Protein 6OJJ (pdb70)

Structure (mmCIF, N/CA/C/O backbone):
data_6OJJ
#
_entry.id   6OJJ
#
_cell.length_a   92.078
_cell.length_b   44.557
_cell.length_c   66.200
_cell.angle_alpha   90.00
_cell.angle_beta   102.98
_cell.angle_gamma   90.00
#
_symmetry.space_group_name_H-M   'C 1 2 1'
#
loop_
_entity.id
_entity.type
_entity.pdbx_description
1 polymer 'Autophagy-related protein 3,Autophagy-related protein 3'
2 non-polymer GLYCEROL
3 water water
#
loop_
_atom_site.group_PDB
_atom_site.id
_atom_site.type_symbo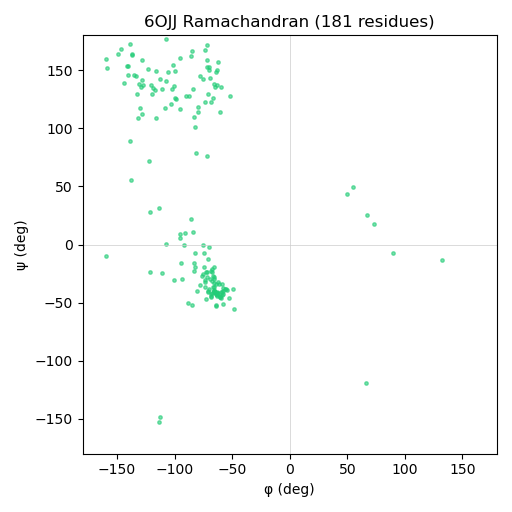l
_atom_site.label_atom_id
_atom_site.label_alt_id
_atom_site.label_comp_id
_atom_site.label_asym_id
_atom_site.label_entity_id
_atom_site.label_seq_id
_atom_site.pdbx_PDB_ins_code
_atom_site.Cartn_x
_atom_site.Cartn_y
_atom_site.Cartn_z
_atom_site.occupancy
_atom_site.B_iso_or_equiv
_atom_site.auth_seq_id
_atom_site.auth_comp_id
_atom_site.auth_asym_id
_atom_site.auth_atom_id
_atom_site.pdbx_PDB_model_num
ATOM 1 N N . LYS A 1 3 ? 100.792 8.521 79.852 1.00 86.97 19 LYS A N 1
ATOM 2 C CA . LYS A 1 3 ? 100.503 8.754 81.262 1.00 89.15 19 LYS A CA 1
ATOM 3 C C . LYS A 1 3 ? 100.300 7.430 81.989 1.00 83.20 19 LYS A C 1
ATOM 4 O O . LYS A 1 3 ? 101.035 7.105 82.922 1.00 84.60 19 LYS A O 1
ATOM 10 N N . SER A 1 4 ? 99.302 6.667 81.554 1.00 71.67 20 SER A N 1
ATOM 11 C CA . SER A 1 4 ? 99.042 5.349 82.121 1.00 71.48 20 SER A CA 1
ATOM 12 C C . SER A 1 4 ? 100.028 4.320 81.575 1.00 66.72 20 SER A C 1
ATOM 13 O O . SER A 1 4 ? 100.426 4.385 80.413 1.00 65.89 20 SER A O 1
ATOM 16 N N . THR A 1 5 ? 100.416 3.371 82.418 1.00 67.27 21 THR A N 1
ATOM 17 C CA . THR A 1 5 ? 101.376 2.345 82.030 1.00 59.38 21 THR A CA 1
ATOM 18 C C . THR A 1 5 ? 100.722 0.968 81.989 1.00 54.92 21 THR A C 1
ATOM 19 O O . THR A 1 5 ? 101.374 -0.044 82.244 1.00 55.86 21 THR A O 1
ATOM 23 N N . PHE A 1 6 ? 99.433 0.933 81.664 1.00 51.54 22 PHE A N 1
ATOM 24 C CA . PHE A 1 6 ? 98.663 -0.303 81.757 1.00 50.73 22 PHE A CA 1
ATOM 25 C C . PHE A 1 6 ? 99.003 -1.293 80.643 1.00 51.15 22 PHE A C 1
ATOM 26 O O . PHE A 1 6 ? 98.924 -2.505 80.841 1.00 46.59 22 PHE A O 1
ATOM 34 N N . LEU A 1 7 ? 99.387 -0.786 79.477 1.00 54.25 23 LEU A N 1
ATOM 35 C CA . LEU A 1 7 ? 99.822 -1.656 78.389 1.00 53.39 23 LEU A CA 1
ATOM 36 C C . LEU A 1 7 ? 101.211 -2.202 78.693 1.00 48.43 23 LEU A C 1
ATOM 37 O O . LEU A 1 7 ? 101.632 -3.218 78.139 1.00 52.41 23 LEU A O 1
ATOM 42 N N . THR A 1 8 ? 101.907 -1.518 79.593 1.00 49.66 24 THR A N 1
ATOM 43 C CA . THR A 1 8 ? 103.271 -1.867 79.963 1.00 50.42 24 THR A CA 1
ATOM 44 C C . THR A 1 8 ? 103.300 -2.784 81.186 1.00 51.60 24 THR A C 1
ATOM 45 O O . THR A 1 8 ? 104.206 -3.603 81.339 1.00 49.35 24 THR A O 1
ATOM 49 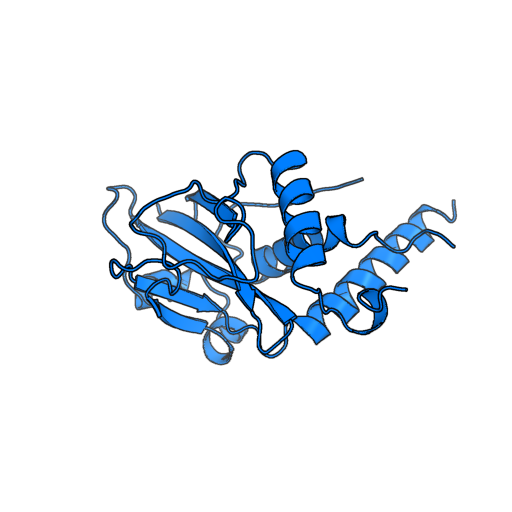N N . THR A 1 9 ? 102.302 -2.651 82.052 1.00 50.45 25 THR A N 1
ATOM 50 C CA . THR A 1 9 ? 102.286 -3.398 83.304 1.00 43.32 25 THR A CA 1
ATOM 51 C C . THR A 1 9 ? 101.192 -4.460 83.345 1.00 41.14 25 THR A C 1
ATOM 52 O O . THR A 1 9 ? 101.297 -5.440 84.083 1.00 40.76 25 THR A O 1
ATOM 56 N N . GLY A 1 10 ? 100.144 -4.264 82.552 1.00 41.56 26 GLY A N 1
ATOM 57 C CA . GLY A 1 10 ? 98.993 -5.147 82.593 1.00 41.85 26 GLY A CA 1
ATOM 58 C C . GLY A 1 10 ? 98.182 -4.899 83.850 1.00 40.17 26 GLY A C 1
ATOM 59 O O . GLY A 1 10 ? 97.359 -5.723 84.248 1.00 43.21 26 GLY A O 1
ATOM 60 N N . GLN A 1 11 ? 98.418 -3.749 84.473 1.00 39.66 27 GLN A N 1
ATOM 61 C CA . GLN A 1 11 ? 97.774 -3.398 85.732 1.00 39.49 27 GLN A CA 1
ATOM 62 C C . GLN A 1 11 ? 96.879 -2.176 85.581 1.00 42.14 27 GLN A C 1
ATOM 63 O O . GLN A 1 11 ? 97.146 -1.298 84.762 1.00 41.26 27 GLN A O 1
ATOM 69 N N . ILE A 1 12 ? 95.819 -2.122 86.381 1.00 41.39 28 ILE A N 1
ATOM 70 C CA . ILE A 1 12 ? 94.904 -0.990 86.362 1.00 38.30 28 ILE A CA 1
ATOM 71 C C . ILE A 1 12 ? 94.773 -0.352 87.739 1.00 39.78 28 ILE A C 1
ATOM 72 O O . ILE A 1 12 ? 94.927 -1.016 88.763 1.00 39.78 28 ILE A O 1
ATOM 77 N N . THR A 1 13 ? 94.495 0.947 87.748 1.00 41.79 29 THR A N 1
ATOM 78 C CA . THR A 1 13 ? 94.222 1.679 88.977 1.00 42.58 29 THR A CA 1
ATOM 79 C C . THR A 1 13 ? 92.745 1.519 89.334 1.00 39.05 29 THR A C 1
ATOM 80 O O . THR A 1 13 ? 91.965 1.048 88.505 1.00 37.51 29 THR A O 1
ATOM 84 N N . PRO A 1 14 ? 92.355 1.885 90.569 1.00 37.09 30 PRO A N 1
ATOM 85 C CA . PRO A 1 14 ? 90.927 1.868 90.905 1.00 35.73 30 PRO A CA 1
ATOM 86 C C . PRO A 1 14 ? 90.084 2.729 89.966 1.00 37.14 30 PRO A C 1
ATOM 87 O O . PRO A 1 14 ? 88.972 2.337 89.618 1.00 37.27 30 PRO A O 1
ATOM 91 N N . GLU A 1 15 ? 90.612 3.879 89.558 1.00 39.95 31 GLU A N 1
ATOM 92 C CA . GLU A 1 15 ? 89.891 4.764 88.650 1.00 43.65 31 GLU A CA 1
ATOM 93 C C . GLU A 1 15 ? 89.732 4.112 87.278 1.00 41.29 31 GLU A C 1
ATOM 94 O O . GLU A 1 15 ? 88.699 4.262 86.619 1.00 45.21 31 GLU A O 1
ATOM 100 N N . GLU A 1 16 ? 90.758 3.379 86.857 1.00 42.74 32 GLU A N 1
ATOM 101 C CA . GLU A 1 16 ? 90.734 2.697 85.569 1.00 47.03 32 GLU A CA 1
ATOM 102 C C . GLU A 1 16 ? 89.813 1.483 85.603 1.00 44.49 32 GLU A C 1
ATOM 103 O O . GLU A 1 16 ? 89.191 1.136 84.596 1.00 44.65 32 GLU A O 1
ATOM 109 N N . PHE A 1 17 ? 89.730 0.841 86.765 1.00 42.16 33 PHE A N 1
ATOM 110 C CA . PHE A 1 17 ? 88.824 -0.285 86.954 1.00 37.83 33 PHE A CA 1
ATOM 111 C C . PHE A 1 17 ? 87.383 0.158 86.732 1.00 38.42 33 PHE A C 1
ATOM 112 O O . PHE A 1 17 ? 86.609 -0.523 86.061 1.00 40.23 33 PHE A O 1
ATOM 120 N N . VAL A 1 18 ? 87.036 1.309 87.297 1.00 36.20 34 VAL A N 1
ATOM 121 C CA . VAL A 1 18 ? 85.706 1.883 87.132 1.00 40.73 34 VAL A CA 1
ATOM 122 C C . VAL A 1 18 ? 85.439 2.223 85.666 1.00 43.39 34 VAL A C 1
ATOM 123 O O . VAL A 1 18 ? 84.347 1.977 85.149 1.00 48.11 34 VAL A O 1
ATOM 127 N N . GLN A 1 19 ? 86.449 2.778 85.002 1.00 42.00 35 GLN A N 1
ATOM 128 C CA . GLN A 1 19 ? 86.365 3.100 83.580 1.00 45.23 35 GLN A CA 1
ATOM 129 C C . GLN A 1 19 ? 86.059 1.874 82.728 1.00 45.15 35 GLN A C 1
ATOM 130 O O . GLN A 1 19 ? 85.138 1.887 81.911 1.00 44.43 35 GLN A O 1
ATOM 136 N N . ALA A 1 20 ? 86.844 0.818 82.921 1.00 42.93 36 ALA A N 1
ATOM 137 C CA . ALA A 1 20 ? 86.693 -0.405 82.144 1.00 45.60 36 ALA A CA 1
ATOM 138 C C . ALA A 1 20 ? 85.378 -1.103 82.468 1.00 46.88 36 ALA A C 1
ATOM 139 O O . ALA A 1 20 ? 84.783 -1.757 81.612 1.00 49.48 36 ALA A O 1
ATOM 141 N N . GLY A 1 21 ? 84.929 -0.956 83.710 1.00 44.58 37 GLY A N 1
ATOM 142 C CA . GLY A 1 21 ? 83.674 -1.540 84.140 1.00 49.04 37 GLY A CA 1
ATOM 143 C C . GLY A 1 21 ? 82.482 -0.873 83.480 1.00 53.33 37 GLY A C 1
ATOM 144 O O . GLY A 1 21 ? 81.560 -1.550 83.022 1.00 50.83 37 GLY A O 1
ATOM 145 N N . ASP A 1 22 ? 82.504 0.457 83.437 1.00 50.34 38 ASP A N 1
ATOM 146 C CA . ASP A 1 22 ? 81.453 1.227 82.778 1.00 48.36 38 ASP A CA 1
ATOM 147 C C . ASP A 1 22 ? 81.328 0.837 81.313 1.00 52.79 38 ASP A C 1
ATOM 148 O O . ASP A 1 22 ? 80.225 0.678 80.792 1.00 52.84 38 ASP A O 1
ATOM 153 N N . TYR A 1 23 ? 82.473 0.681 80.659 1.00 51.69 39 TYR A N 1
ATOM 154 C CA . TYR A 1 23 ? 82.511 0.312 79.252 1.00 53.06 39 TYR A CA 1
ATOM 155 C C . TYR A 1 23 ? 81.993 -1.108 79.053 1.00 59.78 39 TYR A C 1
ATOM 156 O O . TYR A 1 23 ? 81.244 -1.377 78.114 1.00 63.68 39 TYR A O 1
ATOM 165 N N . LEU A 1 24 ? 82.391 -2.012 79.944 1.00 59.52 40 LEU A N 1
ATOM 166 C CA . LEU A 1 24 ? 81.920 -3.392 79.899 1.00 55.52 40 LEU A CA 1
ATOM 167 C C . LEU A 1 24 ? 80.409 -3.455 80.093 1.00 58.49 40 LEU A C 1
ATOM 168 O O . LEU A 1 24 ? 79.717 -4.214 79.415 1.00 61.18 40 LEU A O 1
ATOM 173 N N . ALA A 1 25 ? 79.906 -2.648 81.021 1.00 54.19 41 ALA A N 1
ATOM 174 C CA . ALA A 1 25 ? 78.476 -2.595 81.299 1.00 53.29 41 ALA A CA 1
ATOM 175 C C . ALA A 1 25 ? 77.710 -1.993 80.125 1.00 56.83 41 ALA A C 1
ATOM 176 O O . ALA A 1 25 ? 76.517 -2.241 79.957 1.00 69.39 41 ALA A O 1
ATOM 178 N N . HIS A 1 26 ? 78.407 -1.205 79.313 1.00 62.18 42 HIS A N 1
ATOM 179 C CA . HIS A 1 26 ? 77.795 -0.540 78.168 1.00 62.03 42 HIS A CA 1
ATOM 180 C C . HIS A 1 26 ? 77.757 -1.445 76.939 1.00 64.73 42 HIS A C 1
ATOM 181 O O . HIS A 1 26 ? 76.706 -1.625 76.324 1.00 68.25 42 HIS A O 1
ATOM 188 N N . MET A 1 27 ? 78.907 -2.012 76.587 1.00 61.72 43 MET A N 1
ATOM 189 C CA . MET A 1 27 ? 79.018 -2.868 75.409 1.00 62.70 43 MET A CA 1
ATOM 190 C C . MET A 1 27 ? 78.345 -4.219 75.626 1.00 60.16 43 MET A C 1
ATOM 191 O O . MET A 1 27 ? 77.966 -4.895 74.670 1.00 66.01 43 MET A O 1
ATOM 196 N N . PHE A 1 28 ? 78.209 -4.612 76.888 1.00 59.55 44 PHE A N 1
ATOM 197 C CA . PHE A 1 28 ? 77.538 -5.859 77.242 1.00 59.44 44 PHE A CA 1
ATOM 198 C C . PHE A 1 28 ? 76.650 -5.636 78.461 1.00 59.62 44 PHE A C 1
ATOM 199 O O . PHE A 1 28 ? 77.096 -5.819 79.593 1.00 59.14 44 PHE A O 1
ATOM 207 N N . PRO A 1 29 ? 75.385 -5.240 78.235 1.00 57.33 45 PRO A N 1
ATOM 208 C CA . PRO A 1 29 ? 74.498 -4.875 79.348 1.00 57.21 45 PRO A CA 1
ATOM 209 C C . PRO A 1 29 ? 74.066 -6.059 80.215 1.00 53.73 45 PRO A C 1
ATOM 210 O O . PRO A 1 29 ? 73.351 -5.854 81.194 1.00 57.93 45 PRO A O 1
ATOM 214 N N . THR A 1 30 ? 74.489 -7.272 79.869 1.00 52.67 46 THR A N 1
ATOM 215 C CA . THR A 1 30 ? 74.265 -8.417 80.744 1.00 54.37 46 THR A CA 1
ATOM 216 C C . THR A 1 30 ? 75.175 -8.296 81.963 1.00 57.13 46 THR A C 1
ATOM 217 O O . THR A 1 30 ? 74.901 -8.866 83.021 1.00 52.03 46 THR A O 1
ATOM 221 N N . TRP A 1 31 ? 76.262 -7.549 81.796 1.00 54.59 47 TRP A N 1
ATOM 222 C CA . TRP A 1 31 ? 77.135 -7.184 82.904 1.00 52.55 47 TRP A CA 1
ATOM 223 C C . TRP A 1 31 ? 76.663 -5.875 83.526 1.00 51.45 47 TRP A C 1
ATOM 224 O O . TRP A 1 31 ? 76.469 -4.881 82.826 1.00 50.62 47 TRP A O 1
ATOM 235 N N . LYS A 1 32 ? 76.472 -5.879 84.840 1.00 48.06 48 LYS A N 1
ATOM 236 C CA . LYS A 1 32 ? 76.015 -4.689 85.546 1.00 44.25 48 LYS A CA 1
ATOM 237 C C . LYS A 1 32 ? 76.843 -4.430 86.799 1.00 48.06 48 LYS A C 1
ATOM 238 O O . LYS A 1 32 ? 77.291 -5.366 87.462 1.00 50.38 48 LYS A O 1
ATOM 244 N N . TRP A 1 33 ? 77.051 -3.156 87.116 1.00 50.00 49 TRP A N 1
ATOM 245 C CA . TRP A 1 33 ? 77.641 -2.782 88.395 1.00 42.53 49 TRP A CA 1
ATOM 246 C C . TRP A 1 33 ? 76.732 -3.226 89.533 1.00 44.64 49 TRP A C 1
ATOM 247 O O . TRP A 1 33 ? 75.529 -3.409 89.343 1.00 42.05 49 TRP A O 1
ATOM 258 N N . ASN A 1 34 ? 77.309 -3.393 90.717 1.00 45.08 50 ASN A N 1
ATOM 259 C CA . ASN A 1 34 ? 76.516 -3.656 91.909 1.00 38.39 50 ASN A CA 1
ATOM 260 C C . ASN A 1 34 ? 75.606 -2.476 92.202 1.00 39.22 50 ASN A C 1
ATOM 261 O O . ASN A 1 34 ? 75.936 -1.334 91.875 1.00 38.79 50 ASN A O 1
ATOM 266 N N . GLU A 1 35 ? 74.460 -2.747 92.814 1.00 38.46 51 GLU A N 1
ATOM 267 C CA . GLU A 1 35 ? 73.619 -1.676 93.324 1.00 41.63 51 GLU A CA 1
ATOM 268 C C . GLU A 1 35 ? 73.954 -1.480 94.795 1.00 43.48 51 GLU A C 1
ATOM 269 O O . GLU A 1 35 ? 74.534 -2.368 95.419 1.00 37.46 51 GLU A O 1
ATOM 275 N N . GLU A 1 36 ? 73.611 -0.321 95.347 1.00 42.82 52 GLU A N 1
ATOM 276 C CA . GLU A 1 36 ? 73.861 -0.074 96.762 1.00 41.70 52 GLU A CA 1
ATOM 277 C C . GLU A 1 36 ? 73.019 -1.007 97.626 1.00 43.66 52 GLU A C 1
ATOM 278 O O . GLU A 1 36 ? 71.845 -1.241 97.344 1.00 47.29 52 GLU A O 1
ATOM 284 N N . SER A 1 37 ? 73.633 -1.540 98.676 1.00 44.23 53 SER A N 1
ATOM 285 C CA . SER A 1 37 ? 72.975 -2.505 99.546 1.00 41.29 53 SER A CA 1
ATOM 286 C C . SER A 1 37 ? 73.662 -2.557 100.904 1.00 41.31 53 SER A C 1
ATOM 287 O O . SER A 1 37 ? 74.856 -2.281 101.014 1.00 43.20 53 SER A O 1
ATOM 290 N N . SER A 1 38 ? 72.905 -2.911 101.938 1.00 38.72 54 SER A N 1
ATOM 291 C CA . SER A 1 38 ? 73.456 -3.019 103.284 1.00 38.79 54 SER A CA 1
ATOM 292 C C . SER A 1 38 ? 74.148 -4.364 103.473 1.00 36.28 54 SER A C 1
ATOM 293 O O . SER A 1 38 ? 74.787 -4.608 104.496 1.00 36.75 54 SER A O 1
ATOM 296 N N . ASP A 1 39 ? 74.009 -5.235 102.478 1.00 36.89 55 ASP A N 1
ATOM 297 C CA . ASP A 1 39 ? 74.663 -6.536 102.494 1.00 40.17 55 ASP A CA 1
ATOM 298 C C . ASP A 1 39 ? 76.096 -6.412 102.003 1.00 44.03 55 ASP A C 1
ATOM 299 O O . ASP A 1 39 ? 76.914 -7.308 102.206 1.00 40.16 55 ASP A O 1
ATOM 304 N N . ILE A 1 40 ? 76.392 -5.290 101.355 1.00 37.59 56 ILE A N 1
ATOM 305 C CA . ILE A 1 40 ? 77.691 -5.089 100.729 1.00 41.67 56 ILE A CA 1
ATOM 306 C C . ILE A 1 40 ? 78.720 -4.512 101.695 1.00 38.22 56 ILE A C 1
ATOM 307 O O . ILE A 1 40 ? 78.476 -3.502 102.352 1.00 38.16 56 ILE A O 1
ATOM 312 N N . SER A 1 41 ? 79.869 -5.172 101.783 1.00 35.08 57 SER A N 1
ATOM 313 C CA . SER A 1 41 ? 80.996 -4.642 102.534 1.00 38.53 57 SER A CA 1
ATOM 314 C C . SER A 1 41 ? 81.748 -3.652 101.654 1.00 34.86 57 SER A C 1
ATOM 315 O O . SER A 1 41 ? 82.512 -4.044 100.775 1.00 35.18 57 SER A O 1
ATOM 318 N N . TYR A 1 42 ? 81.516 -2.366 101.893 1.00 41.58 58 TYR A N 1
ATOM 319 C CA . TYR A 1 42 ? 82.007 -1.313 101.012 1.00 40.76 58 TYR A CA 1
ATOM 320 C C . TYR A 1 42 ? 83.498 -1.049 101.148 1.00 43.66 58 TYR A C 1
ATOM 321 O O . TYR A 1 42 ? 84.054 -1.088 102.245 1.00 48.23 58 TYR A O 1
ATOM 330 N N . ARG A 1 43 ? 84.136 -0.776 100.016 1.00 44.88 59 ARG A N 1
ATOM 331 C CA . ARG A 1 43 ? 85.510 -0.305 100.006 1.00 38.83 59 ARG A CA 1
ATOM 332 C C . ARG A 1 43 ? 85.513 1.195 99.759 1.00 37.21 59 ARG A C 1
ATOM 333 O O . ARG A 1 43 ? 84.818 1.685 98.869 1.00 38.10 59 ARG A O 1
ATOM 341 N N . ASP A 1 44 ? 86.297 1.922 100.546 1.00 40.65 60 ASP A N 1
ATOM 342 C CA . ASP A 1 44 ? 86.336 3.375 100.459 1.00 35.31 60 ASP A CA 1
ATOM 343 C C . ASP A 1 44 ? 86.918 3.875 99.139 1.00 37.92 60 ASP A C 1
ATOM 344 O O . ASP A 1 44 ?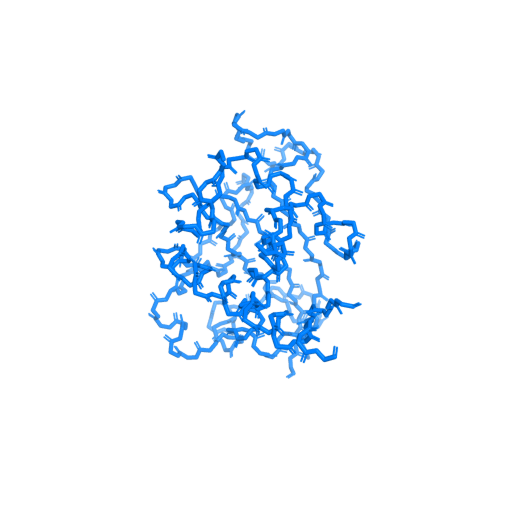 86.581 4.968 98.685 1.00 42.11 60 ASP A O 1
ATOM 349 N N . PHE A 1 45 ? 87.783 3.074 98.523 1.00 34.30 61 PHE A N 1
ATOM 350 C CA . PHE A 1 45 ? 88.511 3.511 97.333 1.00 32.47 61 PHE A CA 1
ATOM 351 C C . PHE A 1 45 ? 87.720 3.328 96.042 1.00 35.46 61 PHE A C 1
ATOM 352 O O . PHE A 1 45 ? 88.265 3.475 94.948 1.00 31.84 61 PHE A O 1
ATOM 360 N N . LEU A 1 46 ? 86.436 3.014 96.173 1.00 35.05 62 LEU A N 1
ATOM 361 C CA . LEU A 1 46 ? 85.560 2.867 95.015 1.00 36.87 62 LEU A CA 1
ATOM 362 C C . LEU A 1 46 ? 84.190 3.462 95.318 1.00 36.41 62 LEU A C 1
ATOM 363 O O . LEU A 1 46 ? 83.793 3.539 96.480 1.00 40.60 62 LEU A O 1
ATOM 368 N N . PRO A 1 47 ? 83.466 3.899 94.275 1.00 37.70 63 PRO A N 1
ATOM 369 C CA . PRO A 1 47 ? 82.098 4.381 94.488 1.00 32.06 63 PRO A CA 1
ATOM 370 C C . PRO A 1 47 ? 81.198 3.262 94.994 1.00 34.07 63 PRO A C 1
ATOM 371 O O . PRO A 1 47 ? 81.415 2.104 94.642 1.00 34.34 63 PRO A O 1
ATOM 375 N N . LYS A 1 48 ? 80.205 3.606 95.806 1.00 40.47 64 LYS A N 1
ATOM 376 C CA . LYS A 1 48 ? 79.338 2.602 96.413 1.00 41.09 64 LYS A CA 1
ATOM 377 C C . LYS A 1 48 ? 78.556 1.806 95.373 1.00 41.11 64 LYS A C 1
ATOM 378 O O . LYS A 1 48 ? 78.277 0.625 95.574 1.00 38.40 64 LYS A O 1
ATOM 384 N N . ASN A 1 49 ? 78.208 2.450 94.264 1.00 38.49 65 ASN A N 1
ATOM 385 C CA . ASN A 1 49 ? 77.476 1.769 93.203 1.00 41.98 65 ASN A CA 1
ATOM 386 C C . ASN A 1 49 ? 78.404 1.235 92.119 1.00 36.80 65 ASN A C 1
ATOM 387 O O . ASN A 1 49 ? 77.951 0.781 91.069 1.00 42.04 65 ASN A O 1
ATOM 392 N N . LYS A 1 50 ? 79.706 1.300 92.375 1.00 38.19 66 LYS A N 1
ATOM 393 C CA . LYS A 1 50 ? 80.690 0.769 91.439 1.00 42.17 66 LYS A CA 1
ATOM 394 C C . LYS A 1 50 ? 81.794 0.027 92.180 1.00 40.66 66 LYS A C 1
ATOM 395 O O . LYS A 1 50 ? 82.981 0.318 92.025 1.00 37.49 66 LYS A O 1
ATOM 401 N N . GLN A 1 51 ? 81.374 -0.944 92.983 1.00 42.68 67 GLN A N 1
ATOM 402 C CA . GLN A 1 51 ? 82.277 -1.762 93.778 1.00 36.05 67 GLN A CA 1
ATOM 403 C C . GLN A 1 51 ? 82.741 -2.985 92.993 1.00 39.10 67 GLN A C 1
ATOM 404 O O . GLN A 1 51 ? 83.936 -3.271 92.913 1.00 41.21 67 GLN A O 1
ATOM 410 N N . PHE A 1 52 ? 81.783 -3.705 92.418 1.00 36.07 68 PHE A N 1
ATOM 411 C CA . PHE A 1 52 ? 82.080 -4.899 91.637 1.00 35.50 68 PHE A CA 1
ATOM 412 C C . PHE A 1 52 ? 81.057 -5.096 90.524 1.00 38.95 68 PHE A C 1
ATOM 413 O O . PHE A 1 52 ? 79.984 -4.495 90.543 1.00 39.79 68 PHE A O 1
ATOM 421 N N . LEU A 1 53 ? 81.399 -5.941 89.557 1.00 43.76 69 LEU A N 1
ATOM 422 C CA . LEU A 1 53 ? 80.535 -6.196 88.410 1.00 42.13 69 LEU A CA 1
ATOM 423 C C . LEU A 1 53 ? 79.905 -7.581 88.492 1.00 39.36 69 LEU A C 1
ATOM 424 O O . LEU A 1 53 ? 80.554 -8.543 88.898 1.00 39.03 69 LEU A O 1
ATOM 429 N N . ILE A 1 54 ? 78.637 -7.673 88.103 1.00 47.46 70 ILE A N 1
ATOM 430 C CA . ILE A 1 54 ? 77.881 -8.915 88.224 1.00 42.92 70 ILE A CA 1
ATOM 431 C C . ILE A 1 54 ? 77.228 -9.329 86.909 1.00 40.35 70 ILE A C 1
ATOM 432 O O . ILE A 1 54 ? 76.671 -8.499 86.194 1.00 48.13 70 ILE A O 1
ATOM 437 N N . ILE A 1 55 ? 77.303 -10.617 86.591 1.00 43.13 71 ILE A N 1
ATOM 438 C CA . ILE A 1 55 ? 76.494 -11.183 85.518 1.00 44.03 71 ILE A CA 1
ATOM 439 C C . ILE A 1 55 ? 75.771 -12.398 86.091 1.00 47.41 71 ILE A C 1
ATOM 440 O O . ILE A 1 55 ? 76.330 -13.138 86.902 1.00 48.99 71 ILE A O 1
ATOM 445 N N . ARG A 1 56 ? 74.519 -12.586 85.691 1.00 50.19 72 ARG A N 1
ATOM 446 C CA . ARG A 1 56 ? 73.665 -13.571 86.342 1.00 49.57 72 ARG A CA 1
ATOM 447 C C . ARG A 1 56 ? 73.338 -14.776 85.467 1.00 54.45 72 ARG A C 1
ATOM 448 O O . ARG A 1 56 ? 72.992 -14.634 84.294 1.00 52.18 72 ARG A O 1
ATOM 456 N N . LYS A 1 57 ? 73.466 -15.959 86.063 1.00 50.83 73 LYS A N 1
ATOM 457 C CA . LYS A 1 57 ? 72.946 -17.205 85.503 1.00 53.90 73 LYS A CA 1
ATOM 458 C C . LYS A 1 57 ? 73.427 -17.504 84.085 1.00 59.64 73 LYS A C 1
ATOM 459 O O . LYS A 1 57 ? 72.629 -17.816 83.201 1.00 65.16 73 LYS A O 1
ATOM 465 N N . VAL A 1 58 ? 74.736 -17.409 83.878 1.00 55.93 74 VAL A N 1
ATOM 466 C CA . VAL A 1 58 ? 75.336 -17.816 82.615 1.00 55.83 74 VAL A CA 1
ATOM 467 C C . VAL A 1 58 ? 75.331 -19.337 82.548 1.00 57.91 74 VAL A C 1
ATOM 468 O O . VAL A 1 58 ? 75.880 -19.997 83.429 1.00 61.58 74 VAL A O 1
ATOM 472 N N . PRO A 1 59 ? 74.703 -19.900 81.506 1.00 63.62 75 PRO A N 1
ATOM 473 C CA . PRO A 1 59 ? 74.539 -21.355 81.421 1.00 61.84 75 PRO A CA 1
ATOM 474 C C . PRO A 1 59 ? 75.848 -22.091 81.169 1.00 63.89 75 PRO A C 1
ATOM 475 O O . PRO A 1 59 ? 76.749 -21.548 80.530 1.00 65.36 75 PRO A O 1
ATOM 479 N N . ALA A 1 60 ? 75.937 -23.321 81.667 1.00 69.80 76 ALA A N 1
ATOM 480 C CA . ALA A 1 60 ? 77.105 -24.165 81.443 1.00 78.13 76 ALA A CA 1
ATOM 481 C C . ALA A 1 60 ? 76.770 -25.369 80.564 1.00 84.29 76 ALA A C 1
ATOM 482 O O . ALA A 1 60 ? 75.904 -25.284 79.689 1.00 84.32 76 ALA A O 1
ATOM 484 N N . ASP A 1 61 ? 77.472 -26.477 80.812 1.00 88.25 77 ASP A N 1
ATOM 485 C CA . ASP A 1 61 ? 77.293 -27.737 80.086 1.00 88.35 77 ASP A CA 1
ATOM 486 C C . ASP A 1 61 ? 77.700 -27.613 78.625 1.00 89.17 77 ASP A C 1
ATOM 487 O O . ASP A 1 61 ? 78.830 -27.934 78.261 1.00 89.07 77 ASP A O 1
ATOM 492 N N . GLU A 1 76 ? 71.479 -29.287 83.807 1.00 90.62 166 GLU A N 1
ATOM 493 C CA . GLU A 1 76 ? 72.343 -28.204 83.352 1.00 90.89 166 GLU A CA 1
ATOM 494 C C . GLU A 1 76 ? 72.795 -27.336 84.522 1.00 82.65 166 GLU A C 1
ATOM 495 O O . GLU A 1 76 ? 72.322 -27.501 85.647 1.00 79.10 166 GLU A O 1
ATOM 497 N N . ARG A 1 77 ? 73.712 -26.412 84.249 1.00 77.75 167 ARG A N 1
ATOM 498 C CA . ARG A 1 77 ? 74.255 -25.540 85.286 1.00 70.46 167 ARG A CA 1
ATOM 499 C C . ARG A 1 77 ? 74.171 -24.069 84.899 1.00 63.83 167 ARG A C 1
ATOM 500 O O . ARG A 1 77 ? 74.065 -23.728 83.721 1.00 65.45 167 ARG A O 1
ATOM 508 N N . TYR A 1 78 ? 74.221 -23.200 85.904 1.00 61.02 168 TYR A N 1
ATOM 509 C CA . TYR A 1 78 ? 74.210 -21.760 85.683 1.00 59.26 168 TYR A CA 1
ATOM 510 C C . TYR A 1 78 ? 75.171 -21.075 86.647 1.00 54.47 168 TYR A C 1
ATOM 511 O O . TYR A 1 78 ? 75.343 -21.517 87.783 1.00 51.38 168 TYR A O 1
ATOM 520 N N . TYR A 1 79 ? 75.800 -19.998 86.190 1.00 50.46 169 TYR A N 1
ATOM 521 C CA . TYR A 1 79 ? 76.826 -19.333 86.983 1.00 48.66 169 TYR A CA 1
ATOM 522 C C . TYR A 1 79 ? 76.616 -17.834 87.129 1.00 46.36 169 TYR A C 1
ATOM 523 O O . TYR A 1 79 ? 76.307 -17.136 86.163 1.00 43.05 169 TYR A O 1
ATOM 532 N N . ASP A 1 80 ? 76.788 -17.349 88.353 1.00 44.86 170 ASP A N 1
ATOM 533 C CA . ASP A 1 80 ? 76.921 -15.923 88.592 1.00 46.34 170 ASP A CA 1
ATOM 534 C C . ASP A 1 80 ? 78.403 -15.587 88.642 1.00 45.83 170 ASP A C 1
ATOM 535 O O . ASP A 1 80 ? 79.131 -16.077 89.505 1.00 44.61 170 ASP A O 1
ATOM 540 N N . LEU A 1 81 ? 78.856 -14.767 87.704 1.00 38.92 171 LEU A N 1
ATOM 541 C CA . LEU A 1 81 ? 80.252 -14.369 87.686 1.00 40.57 171 LEU A CA 1
ATOM 542 C C . LEU A 1 81 ? 80.404 -12.976 88.279 1.00 38.96 171 LEU A C 1
ATOM 543 O O . LEU A 1 81 ? 79.613 -12.079 87.990 1.00 39.68 171 LEU A O 1
ATOM 548 N N . TYR A 1 82 ? 81.419 -12.806 89.119 1.00 39.35 172 TYR A N 1
ATOM 549 C CA . TYR A 1 82 ? 81.684 -11.522 89.750 1.00 37.47 172 TYR A CA 1
ATOM 550 C C . TYR A 1 82 ? 83.070 -11.016 89.382 1.00 38.84 172 TYR A C 1
ATOM 551 O O . TYR A 1 82 ? 84.034 -11.780 89.374 1.00 39.67 172 TYR A O 1
ATOM 560 N N . ILE A 1 83 ? 83.166 -9.728 89.074 1.00 38.45 173 ILE A N 1
ATOM 561 C CA . ILE A 1 83 ? 84.458 -9.103 88.821 1.00 36.16 173 ILE A CA 1
ATOM 562 C C . ILE A 1 83 ? 84.743 -8.038 89.869 1.00 39.38 173 ILE A C 1
ATOM 563 O O . ILE A 1 83 ? 84.107 -6.984 89.886 1.00 42.03 173 ILE A O 1
ATOM 568 N N . ALA A 1 84 ? 85.694 -8.322 90.750 1.00 31.20 174 ALA A N 1
ATOM 569 C CA . ALA A 1 84 ? 86.102 -7.357 91.758 1.00 34.52 174 ALA A CA 1
ATOM 570 C C . ALA A 1 84 ? 87.477 -6.793 91.419 1.00 37.27 174 ALA A C 1
ATOM 571 O O . ALA A 1 84 ? 88.103 -7.202 90.442 1.00 31.82 174 ALA A O 1
ATOM 573 N N . TYR A 1 85 ? 87.942 -5.849 92.227 1.00 35.37 175 TYR A N 1
ATOM 574 C CA . TYR A 1 85 ? 89.248 -5.247 92.010 1.00 33.13 175 TYR A CA 1
ATOM 575 C C . TYR A 1 85 ? 90.246 -5.701 93.065 1.00 32.71 175 TYR A C 1
ATOM 576 O O . TYR A 1 85 ? 90.067 -5.441 94.252 1.00 37.19 175 TYR A O 1
ATOM 585 N N . SER A 1 86 ? 91.298 -6.385 92.629 1.00 39.15 176 SER A N 1
ATOM 586 C CA . SER A 1 86 ? 92.367 -6.783 93.535 1.00 37.74 176 SER A CA 1
ATOM 587 C C . SER A 1 86 ? 93.293 -5.603 93.794 1.00 37.12 176 SER A C 1
ATOM 588 O O . SER A 1 86 ? 93.906 -5.078 92.869 1.00 38.36 176 SER A O 1
ATOM 591 N N . THR A 1 87 ? 93.387 -5.179 95.049 1.00 38.90 177 THR A N 1
ATOM 592 C CA . THR A 1 87 ? 94.241 -4.051 95.401 1.00 40.28 177 THR A CA 1
ATOM 593 C C . THR A 1 87 ? 95.709 -4.454 95.465 1.00 40.53 177 THR A C 1
ATOM 594 O O . THR A 1 87 ? 96.588 -3.669 95.114 1.00 36.81 177 THR A O 1
ATOM 598 N N . SER A 1 88 ? 95.967 -5.678 95.919 1.00 44.35 178 SER A N 1
ATOM 599 C CA . SER A 1 88 ? 97.332 -6.175 96.056 1.00 40.02 178 SER A CA 1
ATOM 600 C C . SER A 1 88 ? 98.043 -6.257 94.711 1.00 39.04 178 SER A C 1
ATOM 601 O O . SER A 1 88 ? 99.203 -5.869 94.590 1.00 44.40 178 SER A O 1
ATOM 604 N N . TYR A 1 89 ? 97.339 -6.757 93.701 1.00 39.97 179 TYR A N 1
ATOM 605 C CA . TYR A 1 89 ? 97.940 -6.992 92.394 1.00 36.11 179 TYR A CA 1
ATOM 606 C C . TYR A 1 89 ? 97.476 -5.991 91.346 1.00 37.29 179 TYR A C 1
ATOM 607 O O . TYR A 1 89 ? 97.884 -6.075 90.189 1.00 39.29 179 TYR A O 1
ATOM 616 N N . ARG A 1 90 ? 96.624 -5.055 91.758 1.00 37.19 180 ARG A N 1
ATOM 617 C CA . ARG A 1 90 ? 96.107 -4.012 90.871 1.00 37.63 180 ARG A CA 1
ATOM 618 C C . ARG A 1 90 ? 95.559 -4.579 89.565 1.00 39.51 180 ARG A C 1
ATOM 619 O O . ARG A 1 90 ? 95.813 -4.044 88.485 1.00 35.20 180 ARG A O 1
ATOM 627 N N . VAL A 1 91 ? 94.814 -5.673 89.685 1.00 40.36 181 VAL A N 1
ATOM 628 C CA . VAL A 1 91 ? 94.175 -6.329 88.552 1.00 34.85 181 VAL A CA 1
ATOM 629 C C . VAL A 1 91 ? 92.753 -6.711 88.949 1.00 42.70 181 VAL A C 1
ATOM 630 O O . VAL A 1 91 ? 92.427 -6.732 90.137 1.00 37.60 181 VAL A O 1
ATOM 634 N N . PRO A 1 92 ? 91.891 -7.000 87.963 1.00 43.00 182 PRO A N 1
ATOM 635 C CA . PRO A 1 92 ? 90.578 -7.522 88.347 1.00 38.73 182 PRO A CA 1
ATOM 636 C C . PRO A 1 92 ? 90.695 -8.953 88.851 1.00 37.37 182 PRO A C 1
ATOM 637 O O . PRO A 1 92 ? 91.620 -9.664 88.462 1.00 40.30 182 PRO A O 1
ATOM 641 N N . LYS A 1 93 ? 89.779 -9.367 89.717 1.00 37.17 183 LYS A N 1
ATOM 642 C CA . LYS A 1 93 ? 89.765 -10.744 90.193 1.00 41.92 183 LYS A CA 1
ATOM 643 C C . LYS A 1 93 ? 88.363 -11.319 90.081 1.00 39.32 183 LYS A C 1
ATOM 644 O O . LYS A 1 93 ? 87.379 -10.646 90.384 1.00 40.20 183 LYS A O 1
ATOM 650 N N . MET A 1 94 ? 88.268 -12.566 89.637 1.00 38.48 184 MET A N 1
ATOM 651 C CA . MET A 1 94 ? 86.958 -13.135 89.372 1.00 46.22 184 MET A CA 1
ATOM 652 C C . MET A 1 94 ? 86.512 -14.149 90.414 1.00 39.74 184 MET A C 1
ATOM 653 O O . MET A 1 94 ? 87.324 -14.848 91.019 1.00 39.67 184 MET A O 1
ATOM 658 N N . TYR A 1 95 ? 85.198 -14.198 90.612 1.00 40.56 185 TYR A N 1
ATOM 659 C CA . TYR A 1 95 ? 84.555 -15.131 91.526 1.00 37.21 185 TYR A CA 1
ATOM 660 C C . TYR A 1 95 ? 83.367 -15.783 90.829 1.00 38.40 185 TYR A C 1
ATOM 661 O O . TYR A 1 95 ? 82.525 -15.085 90.261 1.00 37.21 185 TYR A O 1
ATOM 670 N N . ILE A 1 96 ? 83.288 -17.110 90.866 1.00 38.09 186 ILE A N 1
ATOM 671 C CA . ILE A 1 96 ? 82.146 -17.793 90.266 1.00 43.88 186 ILE A CA 1
ATOM 672 C C . ILE A 1 96 ? 81.278 -18.468 91.325 1.00 46.64 186 ILE A C 1
ATOM 673 O O . ILE A 1 96 ? 81.775 -18.986 92.328 1.00 39.45 186 ILE A O 1
ATOM 678 N N . VAL A 1 97 ? 79.968 -18.426 91.102 1.00 46.85 187 VAL A N 1
ATOM 679 C CA . VAL A 1 97 ? 79.011 -19.109 91.962 1.00 45.55 187 VAL A CA 1
ATOM 680 C C . VAL A 1 97 ? 78.065 -19.933 91.099 1.00 48.67 187 VAL A C 1
ATOM 681 O O . VAL A 1 97 ? 77.331 -19.387 90.274 1.00 42.80 187 VAL A O 1
ATOM 685 N N . GLY A 1 98 ? 78.089 -21.247 91.291 1.00 50.62 188 GLY A N 1
ATOM 686 C CA . GLY A 1 98 ? 77.325 -22.147 90.449 1.00 55.70 188 GLY A CA 1
ATOM 687 C C . GLY A 1 98 ? 76.018 -22.627 91.045 1.00 57.13 188 GLY A C 1
ATOM 688 O O . GLY A 1 98 ? 75.885 -22.764 92.260 1.00 59.48 188 GLY A O 1
ATOM 689 N N . PHE A 1 99 ? 75.052 -22.887 90.171 1.00 54.92 189 PHE A N 1
ATOM 690 C CA . PHE A 1 99 ? 73.756 -23.409 90.581 1.00 59.65 189 PHE A CA 1
ATOM 691 C C . PHE A 1 99 ? 73.313 -24.537 89.659 1.00 68.12 189 PHE A C 1
ATOM 692 O O . PHE A 1 99 ? 73.592 -24.513 88.461 1.00 65.78 189 PHE A O 1
ATOM 700 N N . ASN A 1 100 ? 72.621 -25.523 90.222 1.00 74.75 190 ASN A N 1
ATOM 701 C CA . ASN A 1 100 ? 71.937 -26.520 89.410 1.00 71.34 190 ASN A CA 1
ATOM 702 C C . ASN A 1 100 ? 70.729 -25.876 88.742 1.00 77.20 190 ASN A C 1
ATOM 703 O O . ASN A 1 100 ? 70.378 -24.738 89.054 1.00 75.41 190 ASN A O 1
ATOM 708 N N . SER A 1 101 ? 70.091 -26.600 87.829 1.00 83.08 191 SER A N 1
ATOM 709 C CA . SER A 1 101 ? 68.925 -26.069 87.131 1.00 82.69 191 SER A CA 1
ATOM 710 C C . SER A 1 101 ? 67.793 -25.752 88.106 1.00 77.79 191 SER A C 1
ATOM 711 O O . SER A 1 101 ? 67.050 -24.790 87.914 1.00 71.74 191 SER A O 1
ATOM 714 N N . ASN A 1 102 ? 67.681 -26.550 89.166 1.00 82.66 192 ASN A N 1
ATOM 715 C CA . ASN A 1 102 ? 66.643 -26.337 90.170 1.00 80.55 192 ASN A CA 1
ATOM 716 C C . ASN A 1 102 ? 66.961 -25.153 91.083 1.00 82.82 192 ASN A C 1
ATOM 717 O O . ASN A 1 102 ? 66.189 -24.830 91.985 1.00 81.94 192 ASN A O 1
ATOM 722 N N . GLY A 1 103 ? 68.098 -24.509 90.842 1.00 80.79 193 GLY A N 1
ATOM 723 C CA . GLY A 1 103 ? 68.470 -23.321 91.589 1.00 76.10 193 GLY A CA 1
ATOM 724 C C . GLY A 1 103 ? 69.260 -23.619 92.847 1.00 72.21 193 GLY A C 1
ATOM 725 O O . GLY A 1 103 ? 69.741 -22.704 93.516 1.00 69.81 193 GLY A O 1
ATOM 726 N N . SER A 1 104 ? 69.385 -24.900 93.178 1.00 73.15 194 SER A N 1
ATOM 727 C CA . SER A 1 104 ? 70.182 -25.312 94.324 1.00 76.68 194 SER A CA 1
ATOM 728 C C . SER A 1 104 ? 71.642 -24.944 94.099 1.00 78.12 194 SER A C 1
ATOM 729 O O . SER A 1 104 ? 72.163 -25.122 92.998 1.00 69.12 194 SER A O 1
ATOM 732 N N . PRO A 1 105 ? 72.304 -24.413 95.139 1.00 72.53 195 PRO A N 1
ATOM 733 C CA . PRO A 1 105 ? 73.723 -24.067 95.024 1.00 66.60 195 PRO A CA 1
ATOM 734 C C . PRO A 1 105 ? 74.578 -25.282 94.692 1.00 69.56 195 PRO A C 1
ATOM 735 O O . PRO A 1 105 ? 74.375 -26.346 95.277 1.00 77.75 195 PRO A O 1
ATOM 739 N N . LEU A 1 106 ? 75.508 -25.124 93.755 1.00 62.58 196 LEU A N 1
ATOM 740 C CA . LEU A 1 106 ? 76.441 -26.189 93.410 1.00 62.70 196 LEU A CA 1
ATOM 741 C C . LEU A 1 106 ? 77.481 -26.351 94.508 1.00 63.05 196 LEU A C 1
ATOM 742 O O . LEU A 1 106 ? 77.598 -25.500 95.388 1.00 64.14 196 LEU A O 1
ATOM 747 N N . SER A 1 107 ? 78.235 -27.443 94.452 1.00 63.10 197 SER A N 1
ATOM 748 C CA . SER A 1 107 ? 79.274 -27.704 95.441 1.00 64.42 197 SER A CA 1
ATOM 749 C C . SER A 1 107 ? 80.652 -27.356 94.876 1.00 69.45 197 SER A C 1
ATOM 750 O O . SER A 1 107 ? 80.838 -27.355 93.659 1.00 68.44 197 SER A O 1
ATOM 753 N N . PRO A 1 108 ? 81.612 -27.034 95.758 1.00 71.30 198 PRO A N 1
ATOM 754 C CA . PRO A 1 108 ? 82.990 -26.716 95.360 1.00 68.70 198 PRO A CA 1
ATOM 755 C C . PRO A 1 108 ? 83.635 -27.735 94.409 1.00 70.85 198 PRO A C 1
ATOM 756 O O . PRO A 1 108 ? 84.361 -27.331 93.507 1.00 71.47 198 PRO A O 1
ATOM 760 N N . GLU A 1 109 ? 83.374 -29.023 94.594 1.00 79.36 199 GLU A N 1
ATOM 761 C CA . GLU A 1 109 ? 83.968 -30.012 93.702 1.00 81.60 199 GLU A CA 1
ATOM 762 C C . GLU A 1 109 ? 83.161 -30.151 92.414 1.00 79.27 199 GLU A C 1
ATOM 763 O O . GLU A 1 109 ? 83.669 -30.649 91.396 1.00 78.22 199 GLU A O 1
ATOM 769 N N . GLN A 1 110 ? 81.908 -29.710 92.456 1.00 71.05 200 GLN A N 1
ATOM 770 C CA . GLN A 1 110 ? 81.122 -29.565 91.242 1.00 67.73 200 GLN A CA 1
ATOM 771 C C . GLN A 1 110 ? 81.611 -28.365 90.438 1.00 61.47 200 GLN A C 1
ATOM 772 O O . GLN A 1 110 ? 81.796 -28.450 89.226 1.00 59.38 200 GLN A O 1
ATOM 778 N N . MET A 1 111 ? 81.809 -27.245 91.125 1.00 61.37 201 MET A N 1
ATOM 779 C CA . MET A 1 111 ? 82.217 -26.008 90.471 1.00 58.23 201 MET A CA 1
ATOM 780 C C . MET A 1 111 ? 83.617 -26.119 89.878 1.00 59.64 201 MET A C 1
ATOM 781 O O . MET A 1 111 ? 83.936 -25.454 88.894 1.00 54.27 201 MET A O 1
ATOM 786 N N . PHE A 1 112 ? 84.447 -26.964 90.478 1.00 56.29 202 PHE A N 1
ATOM 787 C CA . PHE A 1 112 ? 85.799 -27.179 89.979 1.00 51.89 202 PHE A CA 1
ATOM 788 C C . PHE A 1 112 ? 85.788 -27.904 88.635 1.00 57.19 202 PHE A C 1
ATOM 789 O O . PHE A 1 112 ? 86.741 -27.804 87.861 1.00 56.36 202 PHE A O 1
ATOM 797 N N . GLU A 1 113 ? 84.705 -28.625 88.360 1.00 52.46 203 GLU A N 1
ATOM 798 C CA . GLU A 1 113 ? 84.562 -29.347 87.099 1.00 56.29 203 GLU A CA 1
ATOM 799 C C . GLU A 1 113 ? 84.480 -28.395 85.910 1.00 56.10 203 GLU A C 1
ATOM 800 O O . GLU A 1 113 ? 84.881 -28.739 84.798 1.00 57.55 203 GLU A O 1
ATOM 806 N N . ASP A 1 114 ? 83.956 -27.197 86.151 1.00 54.98 204 ASP A N 1
ATOM 807 C CA . ASP A 1 114 ? 83.751 -26.219 85.089 1.00 53.17 204 ASP A CA 1
ATOM 808 C C . ASP A 1 114 ? 84.953 -25.297 84.919 1.00 59.72 204 ASP A C 1
ATOM 809 O O . ASP A 1 114 ? 84.886 -24.297 84.202 1.00 58.26 204 ASP A O 1
ATOM 814 N N . ILE A 1 115 ? 86.054 -25.638 85.580 1.00 56.78 205 ILE A N 1
ATOM 815 C CA . ILE A 1 115 ? 87.289 -24.875 85.453 1.00 58.00 205 ILE A CA 1
ATOM 816 C C . ILE A 1 115 ? 88.395 -25.757 84.880 1.00 54.99 205 ILE A C 1
ATOM 817 O O . ILE A 1 115 ? 88.556 -26.905 85.297 1.00 56.54 205 ILE A O 1
ATOM 822 N N . SER A 1 116 ? 89.139 -25.219 83.915 1.00 50.01 206 SER A N 1
ATOM 823 C CA . SER A 1 116 ? 90.231 -25.945 83.270 1.00 53.44 206 SER A CA 1
ATOM 824 C C . SER A 1 116 ? 91.199 -26.525 84.293 1.00 54.73 206 SER A C 1
ATOM 825 O O . SER A 1 116 ? 91.696 -25.806 85.157 1.00 54.72 206 SER A O 1
ATOM 828 N N . ALA A 1 117 ? 91.456 -27.827 84.175 1.00 55.59 207 ALA A N 1
ATOM 829 C CA . ALA A 1 117 ? 92.230 -28.588 85.156 1.00 55.81 207 ALA A CA 1
ATOM 830 C C . ALA A 1 117 ? 93.539 -27.918 85.559 1.00 57.11 207 ALA A C 1
ATOM 831 O O . ALA A 1 117 ? 93.784 -27.685 86.743 1.00 56.30 207 ALA A O 1
ATOM 833 N N . ASP A 1 118 ? 94.372 -27.610 84.570 1.00 65.31 208 ASP A N 1
ATOM 834 C CA . ASP A 1 118 ? 95.675 -27.002 84.820 1.00 68.12 208 ASP A CA 1
ATOM 835 C C . ASP A 1 118 ? 95.546 -25.669 85.548 1.00 65.43 208 ASP A C 1
ATOM 836 O O . ASP A 1 118 ? 96.260 -25.406 86.516 1.00 68.08 208 ASP A O 1
ATOM 841 N N . TYR A 1 119 ? 94.625 -24.834 85.082 1.00 53.65 209 TYR A N 1
ATOM 842 C CA . TYR A 1 119 ? 94.424 -23.517 85.672 1.00 57.18 209 TYR A CA 1
ATOM 843 C C . TYR A 1 119 ? 93.659 -23.614 86.991 1.00 57.15 209 TYR A C 1
ATOM 844 O O . TYR A 1 119 ? 93.805 -22.761 87.866 1.00 59.37 209 TYR A O 1
ATOM 853 N N . ARG A 1 120 ? 92.843 -24.656 87.126 1.00 54.44 210 ARG A N 1
ATOM 854 C CA . ARG A 1 120 ? 92.102 -24.896 88.360 1.00 48.93 210 ARG A CA 1
ATOM 855 C C . ARG A 1 120 ? 93.030 -25.182 89.531 1.00 50.31 210 ARG A C 1
ATOM 856 O O . ARG A 1 120 ? 92.935 -24.549 90.581 1.00 51.18 210 ARG A O 1
ATOM 864 N N . THR A 1 121 ? 93.929 -26.143 89.344 1.00 54.09 211 THR A N 1
ATOM 865 C CA . THR A 1 121 ? 94.790 -26.607 90.423 1.00 54.04 211 THR A CA 1
ATOM 866 C C . THR A 1 121 ? 95.769 -25.534 90.888 1.00 44.89 211 THR A C 1
ATOM 867 O O . THR A 1 121 ? 96.288 -25.604 91.998 1.00 47.07 211 THR A O 1
ATOM 871 N N . LYS A 1 122 ? 96.001 -24.534 90.046 1.00 40.77 212 LYS A N 1
ATOM 872 C CA . LYS A 1 122 ? 97.037 -23.543 90.312 1.00 43.09 212 LYS A CA 1
ATOM 873 C C . LYS A 1 122 ? 96.483 -22.226 90.871 1.00 41.25 212 LYS A C 1
ATOM 874 O O . LYS A 1 122 ? 97.153 -21.552 91.657 1.00 37.99 212 LYS A O 1
ATOM 880 N N . THR A 1 123 ? 95.259 -21.866 90.492 1.00 39.83 213 THR A N 1
ATOM 881 C CA . THR A 1 123 ? 94.718 -20.558 90.856 1.00 38.79 213 THR A CA 1
ATOM 882 C C . THR A 1 123 ? 93.417 -20.595 91.667 1.00 37.96 213 THR A C 1
ATOM 883 O O . THR A 1 123 ? 93.102 -19.644 92.381 1.00 36.70 213 THR A O 1
ATOM 887 N N . ALA A 1 124 ? 92.659 -21.680 91.556 1.00 39.57 214 ALA A N 1
ATOM 888 C CA . ALA A 1 124 ? 91.317 -21.717 92.131 1.00 39.23 214 ALA A CA 1
ATOM 889 C C . ALA A 1 124 ? 91.300 -22.078 93.615 1.00 36.37 214 ALA A C 1
ATOM 890 O O . ALA A 1 124 ? 91.973 -23.010 94.050 1.00 41.34 214 ALA A O 1
ATOM 892 N N . THR A 1 125 ? 90.524 -21.320 94.386 1.00 40.14 215 THR A N 1
ATOM 893 C CA . THR A 1 125 ? 90.258 -21.647 95.783 1.00 38.27 215 THR A CA 1
ATOM 894 C C . THR A 1 125 ? 88.786 -21.445 96.109 1.00 36.37 215 THR A C 1
ATOM 895 O O . THR A 1 125 ? 88.059 -20.793 95.361 1.00 36.78 215 THR A O 1
ATOM 899 N N . ILE A 1 126 ? 88.356 -22.012 97.231 1.00 40.76 216 ILE A N 1
ATOM 900 C CA . ILE A 1 126 ? 87.001 -21.804 97.722 1.00 37.03 216 ILE A CA 1
ATOM 901 C C . ILE A 1 126 ? 87.001 -20.756 98.825 1.00 39.74 216 ILE A C 1
ATOM 902 O O . ILE A 1 126 ? 87.738 -20.874 99.805 1.00 37.20 216 ILE A O 1
ATOM 907 N N . GLU A 1 127 ? 86.178 -19.725 98.655 1.00 39.06 217 GLU A N 1
ATOM 908 C CA . GLU A 1 127 ? 86.012 -18.705 99.683 1.00 44.84 217 GLU A CA 1
ATOM 909 C C . GLU A 1 127 ? 84.707 -17.951 99.486 1.00 40.44 217 GLU A C 1
ATOM 910 O O . GLU A 1 127 ? 84.133 -17.953 98.397 1.00 38.28 217 GLU A O 1
ATOM 916 N N . LYS A 1 128 ? 84.239 -17.315 100.553 1.00 40.12 218 LYS A N 1
ATOM 917 C CA . LYS A 1 128 ? 83.033 -16.505 100.487 1.00 38.28 218 LYS A CA 1
ATOM 918 C C . LYS A 1 128 ? 83.295 -15.243 99.675 1.00 39.68 218 LYS A C 1
ATOM 919 O O . LYS A 1 128 ? 84.429 -14.770 99.604 1.00 37.79 218 LYS A O 1
ATOM 925 N N . LEU A 1 129 ? 82.248 -14.711 99.054 1.00 34.13 219 LEU A N 1
ATOM 926 C CA . LEU A 1 129 ? 82.347 -13.431 98.367 1.00 34.73 219 LEU A CA 1
ATOM 927 C C . LEU A 1 129 ? 82.730 -12.357 99.381 1.00 35.13 219 LEU A C 1
ATOM 928 O O . LEU A 1 129 ? 81.959 -12.055 100.290 1.00 36.80 219 LEU A O 1
ATOM 933 N N . PRO A 1 130 ? 83.936 -11.787 99.233 1.00 36.78 220 PRO A N 1
ATOM 934 C CA . PRO A 1 130 ? 84.489 -10.866 100.232 1.00 33.87 220 PRO A CA 1
ATOM 935 C C . PRO A 1 130 ? 83.777 -9.516 100.268 1.00 34.10 220 PRO A C 1
ATOM 936 O O . PRO A 1 130 ? 83.990 -8.746 101.204 1.00 35.91 220 PRO A O 1
ATOM 940 N N . PHE A 1 131 ? 82.946 -9.235 99.269 1.00 31.97 221 PHE A N 1
ATOM 941 C CA . PHE A 1 131 ? 82.205 -7.979 99.240 1.00 37.31 221 PHE A CA 1
ATOM 942 C C . PHE A 1 131 ? 80.796 -8.110 99.814 1.00 35.03 221 PHE A C 1
ATOM 943 O O . PHE A 1 131 ? 80.014 -7.161 99.769 1.00 37.17 221 PHE A O 1
ATOM 951 N N . TYR A 1 132 ? 80.477 -9.283 100.352 1.00 34.87 222 TYR A N 1
ATOM 952 C CA . TYR A 1 132 ? 79.186 -9.505 101.001 1.00 37.58 222 TYR A CA 1
ATOM 953 C C . TYR A 1 132 ? 79.369 -9.880 102.469 1.00 41.26 222 TYR A C 1
ATOM 954 O O . TYR A 1 132 ? 80.144 -10.780 102.795 1.00 47.15 222 TYR A O 1
ATOM 963 N N . LYS A 1 133 ? 78.655 -9.186 103.350 1.00 41.44 223 LYS A N 1
ATOM 964 C CA . LYS A 1 133 ? 78.669 -9.505 104.774 1.00 47.68 223 LYS A CA 1
ATOM 965 C C . LYS A 1 133 ? 78.107 -10.903 104.997 1.00 44.51 223 LYS A C 1
ATOM 966 O O . LYS A 1 133 ? 78.654 -11.693 105.766 1.00 49.31 223 LYS A O 1
ATOM 972 N N . ASN A 1 134 ? 77.006 -11.192 104.314 1.00 39.18 224 ASN A N 1
ATOM 973 C CA . ASN A 1 134 ? 76.412 -12.522 104.306 1.00 42.07 224 ASN A CA 1
ATOM 974 C C . ASN A 1 134 ? 77.270 -13.505 103.517 1.00 48.21 224 ASN A C 1
ATOM 975 O O . ASN A 1 134 ? 77.650 -13.230 102.380 1.00 52.33 224 ASN A O 1
ATOM 980 N N . SER A 1 135 ? 77.567 -14.651 104.120 1.00 46.72 225 SER A N 1
ATOM 981 C CA . SER A 1 135 ? 78.450 -15.637 103.504 1.00 44.15 225 SER A CA 1
ATOM 982 C C . SER A 1 135 ? 77.836 -16.297 102.271 1.00 41.95 225 SER A C 1
ATOM 983 O O . SER A 1 135 ? 76.756 -16.882 102.338 1.00 47.59 225 SER A O 1
ATOM 986 N N . VAL A 1 136 ? 78.536 -16.192 101.145 1.00 38.05 226 VAL A N 1
ATOM 987 C CA . VAL A 1 136 ? 78.142 -16.861 99.909 1.00 38.95 226 VAL A CA 1
ATOM 988 C C . VAL A 1 136 ? 79.347 -17.574 99.305 1.00 43.73 226 VAL A C 1
ATOM 989 O O . VAL A 1 136 ? 80.265 -16.929 98.797 1.00 41.87 226 VAL A O 1
ATOM 993 N N . LEU A 1 137 ? 79.345 -18.903 99.366 1.00 43.12 227 LEU A N 1
ATOM 994 C CA . LEU A 1 137 ? 80.482 -19.683 98.888 1.00 44.87 227 LEU A CA 1
ATOM 995 C C . LEU A 1 137 ? 80.690 -19.534 97.387 1.00 39.83 227 LEU A C 1
ATOM 996 O O . LEU A 1 137 ? 79.741 -19.582 96.604 1.00 42.39 227 LEU A O 1
ATOM 1001 N N . SER A 1 138 ? 81.946 -19.352 96.998 1.00 40.78 228 SER A N 1
ATOM 1002 C CA . SER A 1 138 ? 82.303 -19.171 95.600 1.00 42.59 228 SER A CA 1
ATOM 1003 C C . SER A 1 138 ? 83.664 -19.777 95.309 1.00 34.50 228 SER A C 1
ATOM 1004 O O . SER A 1 138 ? 84.406 -20.127 96.226 1.00 36.35 228 SER A O 1
ATOM 1007 N N . VAL A 1 139 ? 83.989 -19.898 94.028 1.00 36.52 229 VAL A N 1
ATOM 1008 C CA . VAL A 1 139 ? 85.334 -20.274 93.626 1.00 36.59 229 VAL A CA 1
ATOM 1009 C C . VAL A 1 139 ? 86.110 -19.024 93.248 1.00 37.06 229 VAL A C 1
ATOM 1010 O O . VAL A 1 139 ? 85.673 -18.243 92.403 1.00 37.10 229 VAL A O 1
ATOM 1014 N N . SER A 1 140 ? 87.261 -18.834 93.879 1.00 40.42 230 SER A N 1
ATOM 1015 C CA . SER A 1 140 ? 88.071 -17.651 93.629 1.00 41.40 230 SER A CA 1
ATOM 1016 C C . SER A 1 140 ? 89.271 -17.957 92.742 1.00 41.50 230 SER A C 1
ATOM 1017 O O . SER A 1 140 ? 90.106 -18.796 93.083 1.00 41.00 230 SER A O 1
ATOM 1020 N N . ILE A 1 141 ? 89.345 -17.279 91.601 1.00 37.24 231 ILE A N 1
ATOM 1021 C CA . ILE A 1 141 ? 90.524 -17.342 90.748 1.00 38.20 231 ILE A CA 1
ATOM 1022 C C . ILE A 1 141 ? 91.564 -16.354 91.258 1.00 36.53 231 ILE A C 1
ATOM 1023 O O . ILE A 1 141 ? 91.375 -15.141 91.156 1.00 38.30 231 ILE A O 1
ATOM 1028 N N . HIS A 1 142 ? 92.656 -16.870 91.814 1.00 36.83 232 HIS A N 1
ATOM 1029 C CA . HIS A 1 142 ? 93.697 -16.010 92.367 1.00 36.89 232 HIS A CA 1
ATOM 1030 C C . HIS A 1 142 ? 94.383 -15.212 91.261 1.00 35.03 232 HIS A C 1
ATOM 1031 O O . HIS A 1 142 ? 94.863 -15.786 90.284 1.00 38.17 232 HIS A O 1
ATOM 1038 N N . PRO A 1 143 ? 94.427 -13.881 91.421 1.00 32.32 233 PRO A N 1
ATOM 1039 C CA . PRO A 1 143 ? 94.903 -12.940 90.402 1.00 35.51 233 PRO A CA 1
ATOM 1040 C C . PRO A 1 143 ? 96.412 -12.722 90.421 1.00 36.10 233 PRO A C 1
ATOM 1041 O O . PRO A 1 143 ? 96.877 -11.697 89.925 1.00 35.68 233 PRO A O 1
ATOM 1045 N N . CYS A 1 144 ? 97.155 -13.670 90.983 1.00 39.22 234 CYS A N 1
ATOM 1046 C CA . CYS A 1 144 ? 98.598 -13.529 91.166 1.00 36.88 234 CYS A CA 1
ATOM 1047 C C . CYS A 1 144 ? 99.350 -13.199 89.879 1.00 40.10 234 CYS A C 1
ATOM 1048 O O . CYS A 1 144 ? 100.288 -12.404 89.886 1.00 43.68 234 CYS A O 1
ATOM 1051 N N . LYS A 1 145 ? 98.936 -13.810 88.775 1.00 35.32 235 LYS A N 1
ATOM 1052 C CA . LYS A 1 145 ? 99.647 -13.642 87.516 1.00 37.16 235 LYS A CA 1
ATOM 1053 C C . LYS A 1 145 ? 98.753 -13.081 86.417 1.00 40.61 235 LYS A C 1
ATOM 1054 O O . LYS A 1 145 ? 98.986 -13.331 85.234 1.00 41.73 235 LYS A O 1
ATOM 1060 N N . HIS A 1 146 ? 97.738 -12.317 86.810 1.00 36.12 236 HIS A N 1
ATOM 1061 C CA . HIS A 1 146 ? 96.820 -11.712 85.850 1.00 36.43 236 HIS A CA 1
ATOM 1062 C C . HIS A 1 146 ? 97.487 -10.590 85.068 1.00 37.47 236 HIS A C 1
ATOM 1063 O O . HIS A 1 146 ? 97.263 -10.447 83.867 1.00 41.40 236 HIS A O 1
ATOM 1070 N N . ALA A 1 147 ? 98.299 -9.795 85.759 1.00 37.81 237 ALA A N 1
ATOM 1071 C CA . ALA A 1 147 ? 98.968 -8.652 85.146 1.00 37.40 237 ALA A CA 1
ATOM 1072 C C . ALA A 1 147 ? 99.852 -9.083 83.981 1.00 43.05 237 ALA A C 1
ATOM 1073 O O . ALA A 1 147 ? 99.852 -8.448 82.927 1.00 42.70 237 ALA A O 1
ATOM 1075 N N . ASN A 1 148 ? 100.597 -10.167 84.177 1.00 40.52 238 ASN A N 1
ATOM 1076 C CA . ASN A 1 148 ? 101.461 -10.706 83.135 1.00 39.52 238 ASN A CA 1
ATOM 1077 C C . ASN A 1 148 ? 100.662 -11.229 81.945 1.00 44.58 238 ASN A C 1
ATOM 1078 O O . ASN A 1 148 ? 101.057 -11.048 80.796 1.00 46.71 238 ASN A O 1
ATOM 1083 N N . VAL A 1 149 ? 99.536 -11.876 82.228 1.00 44.51 239 VAL A N 1
ATOM 1084 C CA . VAL A 1 149 ? 98.665 -12.394 81.177 1.00 42.44 239 VAL A CA 1
ATOM 1085 C C . VAL A 1 149 ? 98.088 -11.262 80.333 1.00 47.66 239 VAL A C 1
ATOM 1086 O O . VAL A 1 149 ? 98.186 -11.280 79.105 1.00 51.75 239 VAL A O 1
ATOM 1090 N N . MET A 1 150 ? 97.493 -10.280 81.003 1.00 45.79 240 MET A N 1
ATOM 1091 C CA . MET A 1 150 ? 96.906 -9.123 80.334 1.00 47.26 240 MET A CA 1
ATOM 1092 C C . MET A 1 150 ? 97.938 -8.373 79.504 1.00 50.77 240 MET A C 1
ATOM 1093 O O . MET A 1 150 ? 97.654 -7.935 78.391 1.00 56.30 240 MET A O 1
ATOM 1098 N N . LYS A 1 151 ? 99.136 -8.237 80.061 1.00 51.48 241 LYS A N 1
ATOM 1099 C CA . LYS A 1 151 ? 100.254 -7.590 79.386 1.00 50.81 241 LYS A CA 1
ATOM 1100 C C . LYS A 1 151 ? 100.531 -8.237 78.031 1.00 48.53 241 LYS A C 1
ATOM 1101 O O . LYS A 1 151 ? 100.840 -7.555 77.055 1.00 49.36 241 LYS A O 1
ATOM 1107 N N . ILE A 1 152 ? 100.403 -9.558 77.983 1.00 50.24 242 ILE A N 1
ATOM 1108 C CA . ILE A 1 152 ? 100.629 -10.321 76.762 1.00 48.52 242 ILE A CA 1
ATOM 1109 C C . ILE A 1 152 ? 99.413 -10.286 75.838 1.00 56.04 242 ILE A C 1
ATOM 1110 O O . ILE A 1 152 ? 99.551 -10.167 74.619 1.00 55.49 242 ILE A O 1
ATOM 1115 N N . LEU A 1 153 ? 98.222 -10.378 76.421 1.00 50.61 243 LEU A N 1
ATOM 1116 C CA . LEU A 1 153 ? 96.992 -10.408 75.636 1.00 52.55 243 LEU A CA 1
ATOM 1117 C C . LEU A 1 153 ? 96.717 -9.077 74.947 1.00 52.15 243 LEU A C 1
ATOM 1118 O O . LEU A 1 153 ? 96.315 -9.049 73.787 1.00 58.47 243 LEU A O 1
ATOM 1123 N N . LEU A 1 154 ? 96.933 -7.981 75.666 1.00 50.39 244 LEU A N 1
ATOM 1124 C CA . LEU A 1 154 ? 96.726 -6.648 75.109 1.00 54.58 244 LEU A CA 1
ATOM 1125 C C . LEU A 1 154 ? 97.633 -6.404 73.906 1.00 57.75 244 LEU A C 1
ATOM 1126 O O . LEU A 1 154 ? 97.189 -5.897 72.876 1.00 56.62 244 LEU A O 1
ATOM 1131 N N . ASP A 1 155 ? 98.902 -6.772 74.044 1.00 57.12 245 ASP A N 1
ATOM 1132 C CA . ASP A 1 155 ? 99.874 -6.587 72.973 1.00 64.46 245 ASP A CA 1
ATOM 1133 C C . ASP A 1 155 ? 99.590 -7.523 71.803 1.00 70.08 245 ASP A C 1
ATOM 1134 O O . ASP A 1 155 ? 99.889 -7.202 70.653 1.00 73.64 245 ASP A O 1
ATOM 1139 N N . LYS A 1 156 ? 99.014 -8.684 72.102 1.00 62.32 246 LYS A N 1
ATOM 1140 C CA . LYS A 1 156 ? 98.656 -9.646 71.068 1.00 59.37 246 LYS A CA 1
ATOM 1141 C C . LYS A 1 156 ? 97.478 -9.134 70.249 1.00 64.44 246 LYS A C 1
ATOM 1142 O O . LYS A 1 156 ? 97.450 -9.281 69.027 1.00 66.80 246 LYS A O 1
ATOM 1144 N N . VAL A 1 157 ? 96.505 -8.538 70.932 1.00 62.70 247 VAL A N 1
ATOM 1145 C CA . VAL A 1 157 ? 95.380 -7.897 70.263 1.00 66.32 247 VAL A CA 1
ATOM 1146 C C . VAL A 1 157 ? 95.894 -6.791 69.352 1.00 74.16 247 VAL A C 1
ATOM 1147 O O . VAL A 1 157 ? 95.425 -6.628 68.227 1.00 78.17 247 VAL A O 1
ATOM 1151 N N . ARG A 1 158 ? 96.877 -6.047 69.850 1.00 74.65 248 ARG A N 1
ATOM 1152 C CA . ARG A 1 158 ? 97.498 -4.960 69.103 1.00 74.38 248 ARG A CA 1
ATOM 1153 C C . ARG A 1 158 ? 98.097 -5.445 67.784 1.00 80.56 248 ARG A C 1
ATOM 1154 O O . ARG A 1 158 ? 97.992 -4.770 66.761 1.00 80.78 248 ARG A O 1
ATOM 1162 N N . VAL A 1 159 ? 98.725 -6.617 67.818 1.00 77.94 249 VAL A N 1
ATOM 1163 C CA . VAL A 1 159 ? 99.321 -7.209 66.624 1.00 80.73 249 VAL A CA 1
ATOM 1164 C C . VAL A 1 159 ? 98.244 -7.571 65.602 1.00 83.77 249 VAL A C 1
ATOM 1165 O O . VAL A 1 159 ? 98.424 -7.372 64.399 1.00 90.25 249 VAL A O 1
ATOM 1169 N N . VAL A 1 160 ? 97.122 -8.091 66.090 1.00 81.88 250 VAL A N 1
ATOM 1170 C CA . VAL A 1 160 ? 95.995 -8.431 65.229 1.00 81.83 250 VAL A CA 1
ATOM 1171 C C . VAL A 1 160 ? 95.473 -7.188 64.512 1.00 86.37 250 VAL A C 1
ATOM 1172 O O . VAL A 1 160 ? 95.228 -7.215 63.305 1.00 92.60 250 VAL A O 1
ATOM 1176 N N . ARG A 1 161 ? 95.319 -6.099 65.259 1.00 89.04 251 ARG A N 1
ATOM 1177 C CA . ARG A 1 161 ? 94.888 -4.830 64.682 1.00 94.22 251 ARG A CA 1
ATOM 1178 C C . ARG A 1 161 ? 95.944 -4.290 63.722 1.00 95.26 251 ARG A C 1
ATOM 1179 O O . ARG A 1 161 ? 95.620 -3.647 62.724 1.00 97.74 251 ARG A O 1
ATOM 1187 N N . GLN A 1 162 ? 97.208 -4.557 64.037 1.00 93.48 252 GLN A N 1
ATOM 1188 C CA . GLN A 1 162 ? 98.323 -4.134 63.198 1.00 93.70 252 GLN A CA 1
ATOM 1189 C C . GLN A 1 162 ? 98.268 -4.817 61.835 1.00 95.52 252 GLN A C 1
ATOM 1190 O O . GLN A 1 162 ? 98.494 -4.184 60.804 1.00 96.53 252 GLN A O 1
ATOM 1196 N N . ARG A 1 163 ? 97.966 -6.112 61.839 1.00 92.02 253 ARG A N 1
ATOM 1197 C CA . ARG A 1 163 ? 97.863 -6.877 60.603 1.00 92.03 253 ARG A CA 1
ATOM 1198 C C . ARG A 1 163 ? 96.581 -6.528 59.856 1.00 94.69 253 ARG A C 1
ATOM 1199 O O . ARG A 1 163 ? 96.565 -6.478 58.627 1.00 99.82 253 ARG A O 1
ATOM 1201 N N . ARG A 1 164 ? 95.509 -6.285 60.604 1.00 92.86 254 ARG A N 1
ATOM 1202 C CA . ARG A 1 164 ? 94.237 -5.901 60.004 1.00 95.56 254 ARG A CA 1
ATOM 1203 C C . ARG A 1 164 ? 94.360 -4.543 59.320 1.00 98.09 254 ARG A C 1
ATOM 1204 O O . ARG A 1 164 ? 93.826 -4.339 58.229 1.00 99.53 254 ARG A O 1
ATOM 1206 N N . ARG A 1 165 ? 95.072 -3.624 59.965 1.00 99.34 255 ARG A N 1
ATOM 1207 C CA . ARG A 1 165 ? 95.310 -2.296 59.407 1.00 105.18 255 ARG A CA 1
ATOM 1208 C C . ARG A 1 165 ? 96.122 -2.376 58.118 1.00 108.32 255 ARG A C 1
ATOM 1209 O O . ARG A 1 165 ? 95.843 -1.665 57.152 1.00 110.17 255 ARG A O 1
ATOM 1217 N N . LYS A 1 166 ? 97.127 -3.246 58.111 1.00 101.14 256 LYS A N 1
ATOM 1218 C CA . LYS A 1 166 ? 97.999 -3.403 56.952 1.00 102.10 256 LYS A CA 1
ATOM 1219 C C . LYS A 1 166 ? 97.279 -4.101 55.802 1.00 104.03 256 LYS A C 1
ATOM 1220 O O . LYS A 1 166 ? 97.500 -5.285 55.545 1.00 100.11 256 LYS A O 1
ATOM 1222 N N . GLU A 1 167 ? 96.416 -3.358 55.114 1.00 107.32 257 GLU A N 1
ATOM 1223 C CA . GLU A 1 167 ? 95.668 -3.899 53.984 1.00 103.88 257 GLU A CA 1
ATOM 1224 C C . GLU A 1 167 ? 95.158 -2.783 53.076 1.00 104.37 257 GLU A C 1
ATOM 1225 O O . GLU A 1 167 ? 95.220 -1.604 53.431 1.00 101.03 257 GLU A O 1
ATOM 1231 N N . ILE A 1 187 ? 101.033 4.172 66.906 1.00 97.12 277 ILE A N 1
ATOM 1232 C CA . ILE A 1 187 ? 100.336 3.761 65.693 1.00 94.51 277 ILE A CA 1
ATOM 1233 C C . ILE A 1 187 ? 98.825 3.760 65.903 1.00 98.48 277 ILE A C 1
ATOM 1234 O O . ILE A 1 187 ? 98.058 3.670 64.942 1.00 100.69 277 ILE A O 1
ATOM 1236 N N . ASP A 1 188 ? 98.424 3.856 67.170 1.00 101.89 278 ASP A N 1
ATOM 1237 C CA . ASP A 1 188 ? 97.021 3.885 67.596 1.00 94.29 278 ASP A CA 1
ATOM 1238 C C . ASP A 1 188 ? 96.294 2.561 67.353 1.00 96.44 278 ASP A C 1
ATOM 1239 O O . ASP A 1 188 ? 95.072 2.536 67.214 1.00 98.66 278 ASP A O 1
ATOM 1241 N N . ASP A 1 189 ? 97.044 1.463 67.313 1.00 97.87 279 ASP A N 1
ATOM 1242 C CA . ASP A 1 189 ? 96.438 0.136 67.230 1.00 98.22 279 ASP A CA 1
ATOM 1243 C C . ASP A 1 189 ? 96.289 -0.466 68.622 1.00 92.64 279 ASP A C 1
ATOM 1244 O O . ASP A 1 189 ? 95.549 -1.432 68.817 1.00 89.26 279 ASP A O 1
ATOM 1249 N N . SER A 1 190 ? 97.001 0.110 69.586 1.00 92.38 280 SER A N 1
ATOM 1250 C CA . SER A 1 190 ? 96.902 -0.318 70.975 1.00 83.63 280 SER A CA 1
ATOM 1251 C C . SER A 1 190 ? 95.542 0.055 71.551 1.00 82.90 280 SER A C 1
ATOM 1252 O O . SER A 1 190 ? 94.986 1.107 71.228 1.00 79.45 280 SER A O 1
ATOM 1255 N N . LEU A 1 191 ? 95.012 -0.816 72.402 1.00 74.50 281 LEU A N 1
ATOM 1256 C CA . LEU A 1 191 ? 93.692 -0.620 72.985 1.00 67.52 281 LEU A CA 1
ATOM 1257 C C . LEU A 1 191 ? 93.703 0.498 74.013 1.00 67.72 281 LEU A C 1
ATOM 1258 O O . LEU A 1 191 ? 94.752 0.851 74.553 1.00 71.53 281 LEU A O 1
ATOM 1263 N N . ARG A 1 192 ? 92.525 1.055 74.270 1.00 64.83 282 ARG A N 1
ATOM 1264 C CA . ARG A 1 192 ? 92.338 2.025 75.342 1.00 62.12 282 ARG A CA 1
ATOM 1265 C C . ARG A 1 192 ? 92.072 1.251 76.633 1.00 60.60 282 ARG A C 1
ATOM 1266 O O . ARG A 1 192 ? 91.733 0.072 76.579 1.00 60.04 282 ARG A O 1
ATOM 1274 N N . VAL A 1 193 ? 92.223 1.901 77.784 1.00 59.15 283 VAL A N 1
ATOM 1275 C CA . VAL A 1 193 ? 92.166 1.193 79.058 1.00 54.88 283 VAL A CA 1
ATOM 1276 C C . VAL A 1 193 ? 90.740 0.809 79.449 1.00 55.67 283 VAL A C 1
ATOM 1277 O O . VAL A 1 193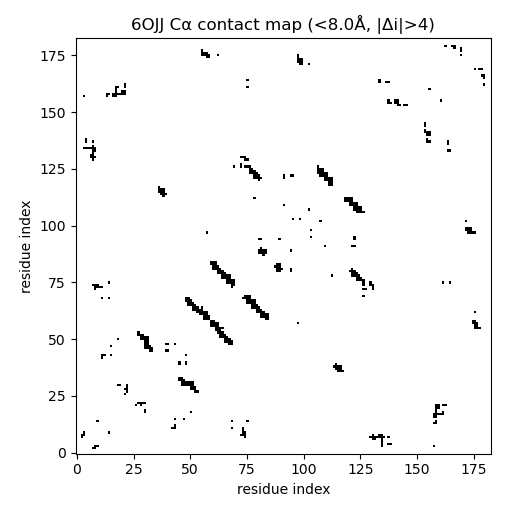 ? 90.532 -0.167 80.173 1.00 57.18 283 VAL A O 1
ATOM 1281 N N . ASP A 1 194 ? 89.742 1.545 78.962 1.00 55.82 284 ASP A N 1
ATOM 1282 C CA . ASP A 1 194 ? 88.370 1.211 79.350 1.00 56.36 284 ASP A CA 1
ATOM 1283 C C . ASP A 1 194 ? 87.913 -0.046 78.622 1.00 56.04 284 ASP A C 1
ATOM 1284 O O . ASP A 1 194 ? 86.848 -0.574 78.914 1.00 53.58 284 ASP A O 1
ATOM 1289 N N . GLN A 1 195 ? 88.735 -0.514 77.685 1.00 55.89 285 GLN A N 1
ATOM 1290 C CA . GLN A 1 195 ? 88.515 -1.784 77.008 1.00 51.59 285 GLN A CA 1
ATOM 1291 C C . GLN A 1 195 ? 89.235 -2.927 77.723 1.00 49.23 285 GLN A C 1
ATOM 1292 O O . GLN A 1 195 ? 89.164 -4.074 77.290 1.00 48.69 285 GLN A O 1
ATOM 1298 N N . TYR A 1 196 ? 89.932 -2.604 78.808 1.00 45.51 286 TYR A N 1
ATOM 1299 C CA . TYR A 1 196 ? 90.745 -3.572 79.549 1.00 46.72 286 TYR A CA 1
ATOM 1300 C C . TYR A 1 196 ? 89.988 -4.837 79.947 1.00 53.39 286 TYR A C 1
ATOM 1301 O O . TYR A 1 196 ? 90.489 -5.948 79.776 1.00 52.61 286 TYR A O 1
ATOM 1310 N N . LEU A 1 197 ? 88.782 -4.665 80.477 1.00 49.65 287 LEU A N 1
ATOM 1311 C CA . LEU A 1 197 ? 88.039 -5.779 81.059 1.00 49.92 287 LEU A CA 1
ATOM 1312 C C . LEU A 1 197 ? 87.496 -6.763 80.025 1.00 51.96 287 LEU A C 1
ATOM 1313 O O . LEU A 1 197 ? 87.310 -7.942 80.328 1.00 54.13 287 LEU A O 1
ATOM 1318 N N . ILE A 1 198 ? 87.233 -6.289 78.812 1.00 55.56 288 ILE A N 1
ATOM 1319 C CA . ILE A 1 198 ? 86.778 -7.182 77.751 1.00 54.89 288 ILE A CA 1
ATOM 1320 C C . ILE A 1 198 ? 87.893 -8.163 77.409 1.00 50.09 288 ILE A C 1
ATOM 1321 O O . ILE A 1 198 ? 87.648 -9.353 77.202 1.00 50.13 288 ILE A O 1
ATOM 1326 N N . VAL A 1 199 ? 89.124 -7.664 77.378 1.00 51.86 289 VAL A N 1
ATOM 1327 C CA . VAL A 1 199 ? 90.283 -8.518 77.158 1.00 50.21 289 VAL A CA 1
ATOM 1328 C C . VAL A 1 199 ? 90.450 -9.480 78.330 1.00 49.70 289 VAL A C 1
ATOM 1329 O O . VAL A 1 199 ? 90.822 -10.640 78.145 1.00 50.26 289 VAL A O 1
ATOM 1333 N N . PHE A 1 200 ? 90.160 -8.998 79.535 1.00 49.58 290 PHE A N 1
ATOM 1334 C CA . PHE A 1 200 ? 90.228 -9.840 80.723 1.00 44.96 290 PHE A CA 1
ATOM 1335 C C . PHE A 1 200 ? 89.201 -10.960 80.670 1.00 40.82 290 PHE A C 1
ATOM 1336 O O . PHE A 1 200 ? 89.489 -12.096 81.043 1.00 47.95 290 PHE A O 1
ATOM 1344 N N . LEU A 1 201 ? 87.999 -10.636 80.207 1.00 43.98 291 LEU A N 1
ATOM 1345 C CA . LEU A 1 201 ? 86.926 -11.620 80.141 1.00 49.66 291 LEU A CA 1
ATOM 1346 C C . LEU A 1 201 ? 87.186 -12.664 79.064 1.00 48.68 291 LEU A C 1
ATOM 1347 O O . LEU A 1 201 ? 86.897 -13.843 79.258 1.00 47.31 291 LEU A O 1
ATOM 1352 N N . LYS A 1 202 ? 87.738 -12.230 77.934 1.00 53.31 292 LYS A N 1
ATOM 1353 C CA . LYS A 1 202 ? 88.125 -13.152 76.872 1.00 53.62 292 LYS A CA 1
ATOM 1354 C C . LYS A 1 202 ? 89.141 -14.157 77.401 1.00 51.95 292 LYS A C 1
ATOM 1355 O O . LYS A 1 202 ? 89.155 -15.319 76.996 1.00 54.53 292 LYS A O 1
ATOM 1357 N N . PHE A 1 203 ? 89.986 -13.692 78.315 1.00 50.83 293 PHE A N 1
ATOM 1358 C CA . PHE A 1 203 ? 90.944 -14.553 78.995 1.00 49.05 293 PHE A CA 1
ATOM 1359 C C . PHE A 1 203 ? 90.243 -15.531 79.931 1.00 56.25 293 PHE A C 1
ATOM 1360 O O . PHE A 1 203 ? 90.579 -16.714 79.965 1.00 56.91 293 PHE A O 1
ATOM 1368 N N . ILE A 1 204 ? 89.270 -15.029 80.687 1.00 54.14 294 ILE A N 1
ATOM 136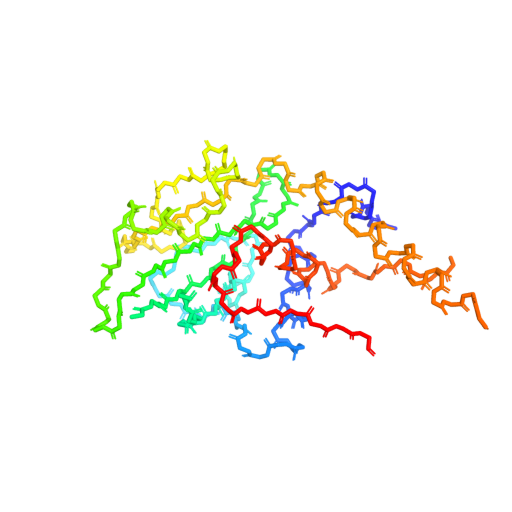9 C CA . ILE A 1 204 ? 88.540 -15.849 81.650 1.00 54.22 294 ILE A CA 1
ATOM 1370 C C . ILE A 1 204 ? 87.716 -16.932 80.957 1.00 56.94 294 ILE A C 1
ATOM 1371 O O . ILE A 1 204 ? 87.667 -18.073 81.418 1.00 61.16 294 ILE A O 1
ATOM 1376 N N . THR A 1 205 ? 87.082 -16.571 79.845 1.00 56.98 295 THR A N 1
ATOM 1377 C CA . THR A 1 205 ? 86.251 -17.508 79.094 1.00 59.82 295 THR A CA 1
ATOM 1378 C C . THR A 1 205 ? 87.049 -18.732 78.662 1.00 64.85 295 THR A C 1
ATOM 1379 O O . THR A 1 205 ? 86.537 -19.850 78.668 1.00 68.07 295 THR A O 1
ATOM 1383 N N . SER A 1 206 ? 88.306 -18.511 78.290 1.00 67.93 296 SER A N 1
ATOM 1384 C CA . SER A 1 206 ? 89.185 -19.597 77.873 1.00 67.27 296 SER A CA 1
ATOM 1385 C C . SER A 1 206 ? 89.435 -20.569 79.019 1.00 67.53 296 SER A C 1
ATOM 1386 O O . SER A 1 206 ? 89.573 -21.774 78.810 1.00 75.05 296 SER A O 1
ATOM 1389 N N . VAL A 1 207 ? 89.486 -20.028 80.230 1.00 59.00 297 VAL A N 1
ATOM 1390 C CA . VAL A 1 207 ? 89.762 -20.808 81.429 1.00 56.80 297 VAL A CA 1
ATOM 1391 C C . VAL A 1 207 ? 88.475 -21.479 81.928 1.00 65.18 297 VAL A C 1
ATOM 1392 O O . VAL A 1 207 ? 88.512 -22.504 82.615 1.00 62.72 297 VAL A O 1
ATOM 1396 N N . THR A 1 208 ? 87.334 -20.917 81.540 1.00 66.43 298 THR A N 1
ATOM 1397 C CA . THR A 1 208 ? 86.037 -21.514 81.850 1.00 63.32 298 THR A CA 1
ATOM 1398 C C . THR A 1 208 ? 85.254 -21.798 80.569 1.00 63.67 298 THR A C 1
ATOM 1399 O O . THR A 1 208 ? 84.272 -21.117 80.274 1.00 63.20 298 THR A O 1
ATOM 1403 N N . PRO A 1 209 ? 85.685 -22.818 79.808 1.00 64.19 299 PRO A N 1
ATOM 1404 C CA . PRO A 1 209 ? 85.156 -23.100 78.468 1.00 63.15 299 PRO A CA 1
ATOM 1405 C C . PRO A 1 209 ? 83.684 -23.491 78.466 1.00 64.00 299 PRO A C 1
ATOM 1406 O O . PRO A 1 209 ? 82.933 -23.034 77.606 1.00 69.18 299 PRO A O 1
ATOM 1410 N N . SER A 1 210 ? 83.286 -24.331 79.416 1.00 60.06 300 SER A N 1
ATOM 1411 C CA . SER A 1 210 ? 81.922 -24.846 79.468 1.00 59.42 300 SER A CA 1
ATOM 1412 C C . SER A 1 210 ? 80.900 -23.759 79.792 1.00 64.92 300 SER A C 1
ATOM 1413 O O . SER A 1 210 ? 79.714 -23.913 79.504 1.00 71.59 300 SER A O 1
ATOM 1416 N N . ILE A 1 211 ? 81.356 -22.663 80.390 1.00 63.54 301 ILE A N 1
ATOM 1417 C CA . ILE A 1 211 ? 80.467 -21.547 80.692 1.00 66.37 301 ILE A CA 1
ATOM 1418 C C . ILE A 1 211 ? 80.245 -20.708 79.436 1.00 68.07 301 ILE A C 1
ATOM 1419 O O . ILE A 1 211 ? 81.170 -20.079 78.923 1.00 68.47 301 ILE A O 1
ATOM 1424 N N . GLN A 1 212 ? 79.008 -20.703 78.953 1.00 70.40 302 GLN A N 1
ATOM 1425 C CA . GLN A 1 212 ? 78.692 -20.151 77.641 1.00 70.15 302 GLN A CA 1
ATOM 1426 C C . GLN A 1 212 ? 78.543 -18.636 77.623 1.00 70.98 302 GLN A C 1
ATOM 1427 O O . GLN A 1 212 ? 77.430 -18.111 77.616 1.00 70.21 302 GLN A O 1
ATOM 1433 N N . HIS A 1 213 ? 79.672 -17.938 77.613 1.00 71.67 303 HIS A N 1
ATOM 1434 C CA . HIS A 1 213 ? 79.678 -16.512 77.327 1.00 78.53 303 HIS A CA 1
ATOM 1435 C C . HIS A 1 213 ? 80.933 -16.179 76.533 1.00 81.15 303 HIS A C 1
ATOM 1436 O O . HIS A 1 213 ? 82.008 -16.717 76.794 1.00 80.53 303 HIS A O 1
ATOM 1443 N N . ASP A 1 214 ? 80.777 -15.313 75.540 1.00 85.82 304 ASP A N 1
ATOM 1444 C CA . ASP A 1 214 ? 81.881 -14.924 74.674 1.00 87.83 304 ASP A CA 1
ATOM 1445 C C . ASP A 1 214 ? 81.788 -13.439 74.361 1.00 86.87 304 ASP A C 1
ATOM 1446 O O . ASP A 1 214 ? 80.702 -12.861 74.382 1.00 88.92 304 ASP A O 1
ATOM 1451 N N . TYR A 1 215 ? 82.927 -12.824 74.068 1.00 80.22 305 TYR A N 1
ATOM 1452 C CA . TYR A 1 215 ? 82.974 -11.383 73.869 1.00 83.89 305 TYR A CA 1
ATOM 1453 C C . TYR A 1 215 ? 83.658 -11.023 72.557 1.00 88.35 305 TYR A C 1
ATOM 1454 O O . TYR A 1 215 ? 84.857 -11.228 72.385 1.00 93.64 305 TYR A O 1
ATOM 1463 N N . THR A 1 216 ? 82.873 -10.488 71.629 1.00 91.39 306 THR A N 1
ATOM 1464 C CA . THR A 1 216 ? 83.358 -10.216 70.283 1.00 95.98 306 THR A CA 1
ATOM 1465 C C . THR A 1 216 ? 83.318 -8.725 69.954 1.00 97.20 306 THR A C 1
ATOM 1466 O O . THR A 1 216 ? 82.314 -8.053 70.184 1.00 96.44 306 THR A O 1
ATOM 1470 N N . MET A 1 217 ? 84.421 -8.224 69.406 1.00 99.60 307 MET A N 1
ATOM 1471 C CA . MET A 1 217 ? 84.580 -6.799 69.137 1.00 100.86 307 MET A CA 1
ATOM 1472 C C . MET A 1 217 ? 84.641 -6.506 67.640 1.00 108.93 307 MET A C 1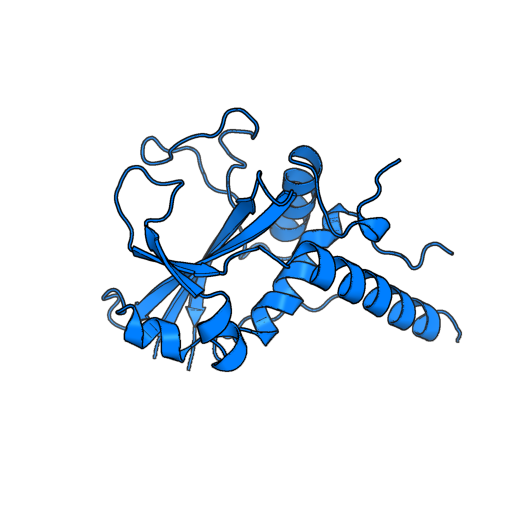
ATOM 1473 O O . MET A 1 217 ? 84.098 -7.260 66.831 1.00 106.53 307 MET A O 1
ATOM 1478 N N . GLU A 1 218 ? 85.314 -5.411 67.288 1.00 114.14 308 GLU A N 1
ATOM 1479 C CA . GLU A 1 218 ? 85.472 -4.986 65.897 1.00 113.27 308 GLU A CA 1
ATOM 1480 C C . GLU A 1 218 ? 84.134 -4.881 65.170 1.00 110.11 308 GLU A C 1
ATOM 1481 O O . GLU A 1 218 ? 83.875 -3.907 64.464 1.00 106.47 308 GLU A O 1
#

Nearest PDB structures (foldseek):
  6ojj-assembly1_A  TM=1.005E+00  e=1.821E-39  Saccharomyces cerevisiae S288C
  4gsl-assembly1_D  TM=8.950E-01  e=1.900E-27  Saccharomyces cerevisiae S288C
  2dyt-assembly1_A  TM=9.292E-01  e=2.750E-27  Saccharomyces cerevisiae
  4gsl-assembly1_C  TM=8.943E-01  e=4.683E-26  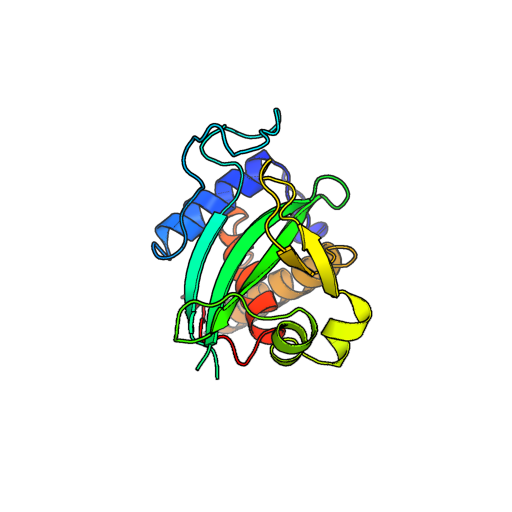Saccharomyces cerevisiae S288C
  8fkm-assembly1_A  TM=8.139E-01  e=3.119E-16  Homo sapiens

Solvent-accessible surface area: 9613 Å² total; per-residue (Å²): 249,62,81,16,62,100,46,0,41,1,65,46,131,18,0,22,75,0,0,54,42,0,26,140,83,36,97,86,0,119,32,4,148,114,45,94,71,4,39,63,82,150,98,15,62,112,78,57,10,2,0,18,11,118,103,8,52,4,140,84,39,75,0,3,0,8,0,7,15,5,76,96,76,123,0,0,47,1,4,1,9,1,35,48,70,126,45,45,101,12,47,45,147,58,4,50,113,11,4,38,56,129,38,55,116,124,12,15,74,62,71,79,0,42,10,31,133,69,85,47,96,0,0,8,2,79,10,62,116,1,18,72,34,0,82,103,54,1,70,48,47,81,70,101,60,79,70,67,126,79,184,111,93,15,48,18,135,20,31,22,0,0,7,12,0,0,48,21,2,24,72,12,2,90,33,3,101,23,110,26,110,69,187

InterPro domains:
  IPR007135 Ubiquitin-like-conjugating enzyme Atg3/Atg10 [PF03987] (32-305)

Foldseek 3Di:
DDCCLPQVAADQVLLLLLQVVCCVQPVLKAFACADPQFDDDPSHDRRHAKIWHWFQCFPVKTKIKIWGADPVSRHIWIK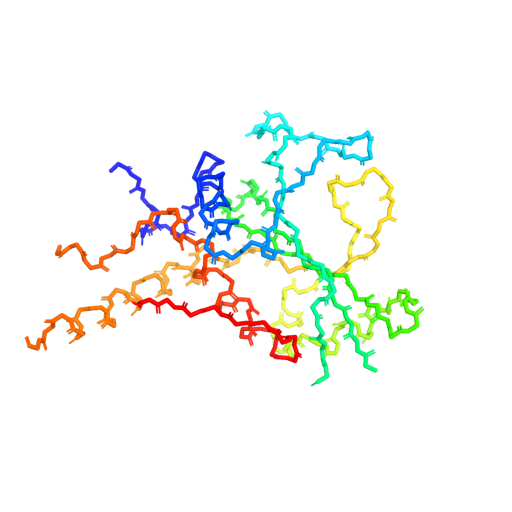IWMADPVRHTDDPVRVLVQFAPVQSVPFWDWAADPGGPDGDIIIIGHCPCSRVVLSVQQVVQLVVQVVVVVCVPSGDDSSNSVLSVVQVVCVRRVRRDDHHDDD

B-factor: mean 55.14, std 18.37, range [27.99, 127.87]

Sequence (183 aa):
KSTFLTTGQITPEEFVQAGDYLAHMFPTWKWNEESSDISYRDFLPKNKQFLIIRKVPADERYYDLYIAYSTSYRVPKMYIVGFNSNGSPLSPEQMFEDISADYRTKTATIEKLPFYKNSVLSVSIHPCKHANVMKILLDKVRVVRQRRRKEIDDSLRVDQYLIVFLKFITSVTPSIQHDYTME

Secondary structure (DSSP, 8-state):
---HHHHS---HHHHHHHHHHHHHH-TTSEEPPP-TTB---TTS-TT-S-EEEEEEE---EEEEEEEEEETTTTEEEEEEEEEETTSPBPPHHHHGGGS-HHHHHHHEEEEE-TTBSS--EEEEE--TTHHHHHHHHHHHHHHHHHHHH-----SPPGGGHHHHHHHHHHHHSTTS-------

GO terms:
  GO:0061908 phagophore (C, IDA)
  GO:0000407 phagophore assembly site (C, IDA)
  GO:0006501 C-terminal protein lipidation (P, IDA)
  GO:0034727 piecemeal microautophagy of the nucleus (P, IMP)
  GO:0061908 phagophore (C, IMP)
  GO:0005737 cytoplasm (C, HDA)
  GO:0005829 cytosol (C, HDA)
  GO:0044804 nucleophagy (P, IMP)
  GO:0032258 cytoplasm to vacuole targeting by the Cvt pathway (P, IMP)
  GO:0006501 C-terminal protein lipidation (P, IMP)
  GO:0000045 autophagosome assembly (P, IMP)
  GO:0000422 autophagy of mitochondrion (P, IMP)
  GO:0019776 Atg8-family ligase activity (F, IMP)
  GO:0005515 protein binding (F, IPI)
  GO:0005739 mitochondrion (C, IDA)
  GO:0005829 cytosol (C, IDA)
  GO:0006612 protein targeting to membrane (P, IMP)

Radius of gyration: 16.44 Å; Cα contacts (8 Å, |Δi|>4): 311; chains: 1; bounding box: 37×39×51 Å

Organism: Saccharomyces cerevisiae (strain ATCC 204508 / S288c) (NCBI:txid559292)